Protein AF-A0A2P8VDR8-F1 (afdb_monomer)

Sequence (181 aa):
RSAATGGHAPLTRTFIRFWTVSFPVVADRTWRWWLATAVAFFAVVVLIGFWVAGSHEVQSAIGTPTEIDELVSHDVQSYYSEHPAASFALQVWVNNSWVATTCIAMSVVLGLPIPLVLFDNAANVGLIAGLMFQAGKGDFLLGLLLPHGLLELTAVFLAAAIGMRLGWSVISAGNRPRGQV

pLDDT: mean 79.24, std 15.46, range [40.22, 96.44]

Radius of gyration: 21.44 Å; Cα contacts (8 Å, |Δi|>4): 153; chains: 1; bounding box: 54×36×69 Å

Secondary structure (DSSP, 8-state):
-------PPPHHHHHHHIIIIIHHHHHHHTHHHHHHHHHHHHHHHHHHHHHHHH-HHHHHHHS-HHHHHHIIIIIHHHTTTSSHHHHHHHHHHHHHHHHHHHHHHHGGGTTTTHHHHHHHHHHHHHHHHHHHHHTT-HHHHHHHHHHHHHHHHHHHHHHHHHHHHHHHHHH--TTS-GGG-

Foldseek 3Di:
DDDDDPDDDPPVVVVVCCVPPVVVVLCVVLVVQLVVLVVVLVVLLQVLLCVLLVDPVVVVVVHNPVVLCCCLPPVVVVCPPPDHLVVVLVVLLVVLVVLLVVLLVCLVVLLVCNVVSSSVVSNVNSNVLNSCVNSVNNVVVCVSCVVRVVVSSSSSSSSNSVSNVSSVCCVPVDPDDNVVD

Solvent-accessible surface area (backbone atoms only — not comparable to full-atom values): 9650 Å² total; per-residue (Å²): 141,81,83,81,75,84,74,74,72,57,66,67,60,53,53,52,41,37,69,74,47,52,49,55,53,48,54,59,74,41,40,70,47,21,49,51,45,45,53,53,38,51,50,46,19,51,54,39,14,52,50,44,49,73,29,69,67,59,45,56,73,74,39,52,73,65,57,52,46,45,51,60,61,55,44,55,50,60,66,54,69,83,72,40,68,65,58,52,51,51,51,52,49,51,50,39,53,47,53,21,50,49,19,46,60,31,25,79,64,42,13,66,59,34,64,59,57,48,47,54,54,22,46,55,53,4,45,54,46,7,54,32,45,64,71,73,41,37,69,60,50,46,66,60,40,53,81,53,43,52,64,45,48,51,51,26,25,45,31,34,28,51,13,36,51,56,18,44,35,76,80,58,44,71,98,47,63,79,90,80,110

InterPro domains:
  IPR002798 Stage II sporulation protein M-like [PF01944] (38-178)

Structure (mmCIF, N/CA/C/O backbone):
data_AF-A0A2P8VDR8-F1
#
_entry.id   AF-A0A2P8VDR8-F1
#
loop_
_atom_site.group_PDB
_atom_site.id
_atom_site.type_symbol
_atom_site.label_atom_id
_atom_site.label_alt_id
_atom_site.label_comp_id
_atom_site.label_asym_id
_atom_site.label_entity_id
_atom_site.label_seq_id
_atom_site.pdbx_PDB_ins_code
_atom_site.Cartn_x
_atom_site.Cartn_y
_atom_site.Cartn_z
_atom_site.occupancy
_atom_site.B_iso_or_equiv
_atom_site.auth_seq_id
_atom_site.auth_comp_id
_atom_site.auth_asym_id
_atom_site.auth_atom_id
_atom_site.pdbx_PDB_model_num
ATOM 1 N N . ARG A 1 1 ? 34.716 10.366 -40.642 1.00 42.38 1 ARG A N 1
ATOM 2 C CA . ARG A 1 1 ? 34.593 10.473 -39.169 1.00 42.38 1 ARG A CA 1
ATOM 3 C C . ARG A 1 1 ? 33.259 11.145 -38.875 1.00 42.38 1 ARG A C 1
ATOM 5 O O . ARG A 1 1 ? 33.177 12.345 -39.072 1.00 42.38 1 ARG A O 1
ATOM 12 N N . SER A 1 2 ? 32.240 10.393 -38.463 1.00 40.22 2 SER A N 1
ATOM 13 C CA . SER A 1 2 ? 30.972 10.965 -37.991 1.00 40.22 2 SER A CA 1
ATOM 14 C C . SER A 1 2 ? 30.678 10.363 -36.630 1.00 40.22 2 SER A C 1
ATOM 16 O O . SER A 1 2 ? 30.228 9.226 -36.529 1.00 40.22 2 SER A O 1
ATOM 18 N N . ALA A 1 3 ? 31.031 11.108 -35.586 1.00 49.66 3 ALA A N 1
ATOM 19 C CA . ALA A 1 3 ? 30.570 10.831 -34.240 1.00 49.66 3 ALA A CA 1
ATOM 20 C C . ALA A 1 3 ? 29.090 11.224 -34.192 1.00 49.66 3 ALA A C 1
ATOM 22 O O . ALA A 1 3 ? 28.757 12.402 -34.312 1.00 49.66 3 ALA A O 1
ATOM 23 N N . ALA A 1 4 ? 28.207 10.231 -34.093 1.00 50.03 4 ALA A N 1
ATOM 24 C CA . ALA A 1 4 ? 26.802 10.457 -33.800 1.00 50.03 4 ALA A CA 1
ATOM 25 C C . ALA A 1 4 ? 26.712 11.035 -32.383 1.00 50.03 4 ALA A C 1
ATOM 27 O O . ALA A 1 4 ? 26.995 10.355 -31.397 1.00 50.03 4 ALA A O 1
ATOM 28 N N . THR A 1 5 ? 26.387 12.318 -32.292 1.00 49.81 5 THR A N 1
ATOM 29 C CA . THR A 1 5 ? 26.137 13.007 -31.033 1.00 49.81 5 THR A CA 1
ATOM 30 C C . THR A 1 5 ? 24.873 12.428 -30.401 1.00 49.81 5 THR A C 1
ATOM 32 O O . THR A 1 5 ? 23.781 12.493 -30.964 1.00 49.81 5 THR A O 1
ATOM 35 N N . GLY A 1 6 ? 25.029 11.819 -29.224 1.00 51.97 6 GLY A N 1
ATOM 36 C CA . GLY A 1 6 ? 23.929 11.385 -28.371 1.00 51.97 6 GLY A CA 1
ATOM 37 C C . GLY A 1 6 ? 23.139 12.594 -27.880 1.00 51.97 6 GLY A C 1
ATOM 38 O O . GLY A 1 6 ? 23.428 13.156 -26.829 1.00 51.97 6 GLY A O 1
ATOM 39 N N . GLY A 1 7 ? 22.154 13.027 -28.663 1.00 53.41 7 GLY A N 1
ATOM 40 C CA . GLY A 1 7 ? 21.193 14.035 -28.243 1.00 53.41 7 GLY A CA 1
ATOM 41 C C . GLY A 1 7 ? 20.193 13.403 -27.286 1.00 53.41 7 GLY A C 1
ATOM 42 O O . GLY A 1 7 ? 19.226 12.782 -27.728 1.00 53.41 7 GLY A O 1
ATOM 43 N N . HIS A 1 8 ? 20.414 13.540 -25.978 1.00 59.78 8 HIS A N 1
ATOM 44 C CA . HIS A 1 8 ? 19.370 13.270 -24.995 1.00 59.78 8 HIS A CA 1
ATOM 45 C C . HIS A 1 8 ? 18.122 14.070 -25.390 1.00 59.78 8 HIS A C 1
ATOM 47 O O . HIS A 1 8 ? 18.187 15.289 -25.556 1.00 59.78 8 HIS A O 1
ATOM 53 N N . ALA A 1 9 ? 16.988 13.388 -25.582 1.00 64.44 9 ALA A N 1
ATOM 54 C CA . ALA A 1 9 ? 15.716 14.074 -25.767 1.00 64.44 9 ALA A CA 1
ATOM 55 C C . ALA A 1 9 ? 15.524 15.075 -24.610 1.00 64.44 9 ALA A C 1
ATOM 57 O O . ALA A 1 9 ? 15.859 14.733 -23.471 1.00 64.44 9 ALA A O 1
ATOM 58 N N . PRO A 1 10 ? 15.007 16.290 -24.870 1.00 80.94 10 PRO A N 1
ATOM 59 C CA . PRO A 1 10 ? 14.828 17.288 -23.822 1.00 80.94 10 PRO A CA 1
ATOM 60 C C . PRO A 1 10 ? 14.038 16.679 -22.659 1.00 80.94 10 PRO A C 1
ATOM 62 O O . PRO A 1 10 ? 13.025 16.015 -22.890 1.00 80.94 10 PRO A O 1
ATOM 65 N N . LEU A 1 11 ? 14.510 16.882 -21.422 1.00 81.38 11 LEU A N 1
ATOM 66 C CA . LEU A 1 11 ? 13.965 16.262 -20.202 1.00 81.38 11 LEU A CA 1
ATOM 67 C C . LEU A 1 11 ? 12.439 16.409 -20.107 1.00 81.38 11 LEU A C 1
ATOM 69 O O . LEU A 1 11 ? 11.743 15.458 -19.759 1.00 81.38 11 LEU A O 1
ATOM 73 N N . THR A 1 12 ? 11.910 17.555 -20.537 1.00 88.19 12 THR A N 1
ATOM 74 C CA . THR A 1 12 ? 10.474 17.844 -20.624 1.00 88.19 12 THR A CA 1
ATOM 75 C C . THR A 1 12 ? 9.724 16.873 -21.536 1.00 88.19 12 THR A C 1
ATOM 77 O O . THR A 1 12 ? 8.651 16.391 -21.186 1.00 88.19 12 THR A O 1
ATOM 80 N N . ARG A 1 13 ? 10.290 16.526 -22.699 1.00 87.31 13 ARG A N 1
ATOM 81 C CA . ARG A 1 13 ? 9.676 15.583 -23.646 1.00 87.31 13 ARG A CA 1
ATOM 82 C C . ARG A 1 13 ? 9.666 14.163 -23.083 1.00 87.31 13 ARG A C 1
ATOM 84 O O . ARG A 1 13 ? 8.687 13.448 -23.274 1.00 87.31 13 ARG A O 1
ATOM 91 N N . THR A 1 14 ? 10.724 13.765 -22.378 1.00 87.56 14 THR A N 1
ATOM 92 C CA . THR A 1 14 ? 10.788 12.468 -21.686 1.00 87.56 14 THR A CA 1
ATOM 93 C C . THR A 1 14 ? 9.774 12.401 -20.546 1.00 87.56 14 THR A C 1
ATOM 95 O O . THR A 1 14 ? 9.047 11.417 -20.449 1.00 87.56 14 THR A O 1
ATOM 98 N N . PHE A 1 15 ? 9.661 13.464 -19.745 1.00 90.81 15 PHE A N 1
ATOM 99 C CA . PHE A 1 15 ? 8.679 13.576 -18.667 1.00 90.81 15 PHE A CA 1
ATOM 100 C C . PHE A 1 15 ? 7.238 13.495 -19.191 1.00 90.81 15 PHE A C 1
ATOM 102 O O . PHE A 1 15 ? 6.463 12.656 -18.741 1.00 90.81 15 PHE A O 1
ATOM 109 N N . ILE A 1 16 ? 6.888 14.291 -20.209 1.00 92.00 16 ILE A N 1
ATOM 110 C CA . ILE A 1 16 ? 5.547 14.263 -20.816 1.00 92.00 16 ILE A CA 1
ATOM 111 C C . ILE A 1 16 ? 5.244 12.879 -21.396 1.00 92.00 16 ILE A C 1
ATOM 113 O O . ILE A 1 16 ? 4.160 12.342 -21.176 1.00 92.00 16 ILE A O 1
ATOM 117 N N . ARG A 1 17 ? 6.197 12.266 -22.109 1.00 90.31 17 ARG A N 1
ATOM 118 C CA . ARG A 1 17 ? 6.028 10.919 -22.672 1.00 90.31 17 ARG A CA 1
ATOM 119 C C . ARG A 1 17 ? 5.853 9.858 -21.585 1.00 90.31 17 ARG A C 1
ATOM 121 O O . ARG A 1 17 ? 5.088 8.919 -21.790 1.00 90.31 17 ARG A O 1
ATOM 128 N N . PHE A 1 18 ? 6.548 9.983 -20.456 1.00 89.75 18 PHE A N 1
ATOM 129 C CA . PHE A 1 18 ? 6.386 9.062 -19.336 1.00 89.75 18 PHE A CA 1
ATOM 130 C C . PHE A 1 18 ? 4.936 9.063 -18.848 1.00 89.75 18 PHE A C 1
ATOM 132 O O . PHE A 1 18 ? 4.313 8.007 -18.830 1.00 89.75 18 PHE A O 1
ATOM 139 N N . TRP A 1 19 ? 4.381 10.240 -18.556 1.00 92.00 19 TRP A N 1
ATOM 140 C CA . TRP A 1 19 ? 3.024 10.363 -18.018 1.00 92.00 19 TRP A CA 1
ATOM 141 C C . TRP A 1 19 ? 1.919 10.075 -19.038 1.00 92.00 19 TRP A C 1
ATOM 143 O O . TRP A 1 19 ? 0.893 9.515 -18.674 1.00 92.00 19 TRP A O 1
ATOM 153 N N . THR A 1 20 ? 2.117 10.422 -20.313 1.00 92.44 20 THR A N 1
ATOM 154 C CA . THR A 1 20 ? 1.065 10.284 -21.341 1.00 92.44 20 THR A CA 1
ATOM 155 C C . THR A 1 20 ? 1.111 8.966 -22.110 1.00 92.44 20 THR A C 1
ATOM 157 O O . THR A 1 20 ? 0.108 8.580 -22.703 1.00 92.44 20 THR A O 1
ATOM 160 N N . VAL A 1 21 ? 2.248 8.260 -22.117 1.00 90.31 21 VAL A N 1
ATOM 161 C CA . VAL A 1 21 ? 2.426 7.032 -22.908 1.00 90.31 21 VAL A CA 1
ATOM 162 C C . VAL A 1 21 ? 2.968 5.891 -22.059 1.00 90.31 21 VAL A C 1
ATOM 164 O O . VAL A 1 21 ? 2.324 4.853 -21.953 1.00 90.31 21 VAL A O 1
ATOM 167 N N . SER A 1 22 ? 4.146 6.050 -21.451 1.00 88.75 22 SER A N 1
ATOM 168 C CA . SER A 1 22 ? 4.834 4.917 -20.817 1.00 88.75 22 SER A CA 1
ATOM 169 C C . SER A 1 22 ? 4.089 4.390 -19.591 1.00 88.75 22 SER A C 1
ATOM 171 O O . SER A 1 22 ? 3.867 3.187 -19.490 1.00 88.75 22 SER A O 1
ATOM 173 N N . PHE A 1 23 ? 3.696 5.273 -18.672 1.00 88.00 23 PHE A N 1
ATOM 174 C CA . PHE A 1 23 ? 3.010 4.904 -17.438 1.00 88.00 23 PHE A CA 1
ATOM 175 C C . PHE A 1 23 ? 1.636 4.264 -17.706 1.00 88.00 23 PHE A C 1
ATOM 177 O O . PHE A 1 23 ? 1.440 3.140 -17.240 1.00 88.00 23 PHE A O 1
ATOM 184 N N . PRO A 1 24 ? 0.733 4.864 -18.516 1.00 89.62 24 PRO A N 1
ATOM 185 C CA . PRO A 1 24 ? -0.556 4.246 -18.829 1.00 89.62 24 PRO A CA 1
ATOM 186 C C . PRO A 1 24 ? -0.414 2.867 -19.480 1.00 89.62 24 PRO A C 1
ATOM 188 O O . PRO A 1 24 ? -1.096 1.926 -19.088 1.00 89.62 24 PRO A O 1
ATOM 191 N N . VAL A 1 25 ? 0.521 2.715 -20.425 1.00 90.44 25 VAL A N 1
ATOM 192 C CA . VAL A 1 25 ? 0.755 1.434 -21.110 1.00 90.44 25 VAL A CA 1
ATOM 193 C C . VAL A 1 25 ? 1.286 0.368 -20.153 1.00 90.44 25 VAL A C 1
ATOM 195 O O . VAL A 1 25 ? 0.908 -0.797 -20.258 1.00 90.44 25 VAL A O 1
ATOM 198 N N . VAL A 1 26 ? 2.179 0.731 -19.228 1.00 87.56 26 VAL A N 1
ATOM 199 C CA . VAL A 1 26 ? 2.686 -0.219 -18.229 1.00 87.56 26 VAL A CA 1
ATOM 200 C C . VAL A 1 26 ? 1.579 -0.615 -17.262 1.00 87.56 26 VAL A C 1
ATOM 202 O O . VAL A 1 26 ? 1.415 -1.810 -17.039 1.00 87.56 26 VAL A O 1
ATOM 205 N N . ALA A 1 27 ? 0.813 0.347 -16.742 1.00 88.12 27 ALA A N 1
ATOM 206 C CA . ALA A 1 27 ? -0.282 0.094 -15.809 1.00 88.12 27 ALA A CA 1
ATOM 207 C C . ALA A 1 27 ? -1.378 -0.796 -16.416 1.00 88.12 27 ALA A C 1
ATOM 209 O O . ALA A 1 27 ? -1.849 -1.724 -15.757 1.00 88.12 27 ALA A O 1
ATOM 210 N N . ASP A 1 28 ? -1.724 -0.566 -17.686 1.00 89.31 28 ASP A N 1
ATOM 211 C CA . ASP A 1 28 ? -2.624 -1.436 -18.442 1.00 89.31 28 ASP A CA 1
ATOM 212 C C . ASP A 1 28 ? -2.006 -2.827 -18.612 1.00 89.31 28 ASP A C 1
ATOM 214 O O . ASP A 1 28 ? -2.577 -3.830 -18.207 1.00 89.31 28 ASP A O 1
ATOM 218 N N . ARG A 1 29 ? -0.765 -2.934 -19.089 1.00 88.06 29 ARG A N 1
ATOM 219 C CA . ARG A 1 29 ? -0.143 -4.244 -19.330 1.00 88.06 29 ARG A CA 1
ATOM 220 C C . ARG A 1 29 ? 0.076 -5.073 -18.060 1.00 88.06 29 ARG A C 1
ATOM 222 O O . ARG A 1 29 ? 0.170 -6.301 -18.142 1.00 88.06 29 ARG A O 1
ATOM 229 N N . THR A 1 30 ? 0.193 -4.434 -16.900 1.00 88.31 30 THR A N 1
ATOM 230 C CA . THR A 1 30 ? 0.337 -5.099 -15.599 1.00 88.31 30 THR A CA 1
ATOM 231 C C . THR A 1 30 ? -0.978 -5.230 -14.839 1.00 88.31 30 THR A C 1
ATOM 233 O O . THR A 1 30 ? -0.944 -5.645 -13.680 1.00 88.31 30 THR A O 1
ATOM 236 N N . TRP A 1 31 ? -2.132 -4.982 -15.476 1.00 90.69 31 TRP A N 1
ATOM 237 C CA . TRP A 1 31 ? -3.425 -4.941 -14.787 1.00 90.69 31 TRP A CA 1
ATOM 238 C C . TRP A 1 31 ? -3.741 -6.177 -13.958 1.00 90.69 31 TRP A C 1
ATOM 240 O O . TRP A 1 31 ? -4.172 -6.078 -12.815 1.00 90.69 31 TRP A O 1
ATOM 250 N N . ARG A 1 32 ? -3.427 -7.357 -14.492 1.00 92.88 32 ARG A N 1
ATOM 251 C CA . ARG A 1 32 ? -3.650 -8.634 -13.804 1.00 92.88 32 ARG A CA 1
ATOM 252 C C . ARG A 1 32 ? -2.819 -8.758 -12.529 1.00 92.88 32 ARG A C 1
ATOM 254 O O . ARG A 1 32 ? -3.284 -9.355 -11.569 1.00 92.88 32 ARG A O 1
ATOM 261 N N . TRP A 1 33 ? -1.603 -8.213 -12.528 1.00 91.44 33 TRP A N 1
ATOM 262 C CA . TRP A 1 33 ? -0.704 -8.269 -11.378 1.00 91.44 33 TRP A CA 1
ATOM 263 C C . TRP A 1 33 ? -1.168 -7.324 -10.276 1.00 91.44 33 TRP A C 1
ATOM 265 O O . TRP A 1 33 ? -1.286 -7.756 -9.131 1.00 91.44 33 TRP A O 1
ATOM 275 N N . TRP A 1 34 ? -1.472 -6.063 -10.600 1.00 92.31 34 TRP A N 1
ATOM 276 C CA . TRP A 1 34 ? -1.926 -5.124 -9.571 1.00 92.31 34 TRP A CA 1
ATOM 277 C C . TRP A 1 34 ? -3.340 -5.450 -9.088 1.00 92.31 34 TRP A C 1
ATOM 279 O O . TRP A 1 34 ? -3.589 -5.348 -7.892 1.00 92.31 34 TRP A O 1
ATOM 289 N N . LEU A 1 35 ? -4.229 -5.957 -9.954 1.00 93.50 35 LEU A N 1
ATOM 290 C CA . LEU A 1 35 ? -5.552 -6.421 -9.534 1.00 93.50 35 LEU A CA 1
ATOM 291 C C . LEU A 1 35 ? -5.464 -7.654 -8.629 1.00 93.50 35 LEU A C 1
ATOM 293 O O . LEU A 1 35 ? -6.113 -7.682 -7.590 1.00 93.50 35 LEU A O 1
ATOM 297 N N . ALA A 1 36 ? -4.651 -8.658 -8.978 1.00 93.75 36 ALA A N 1
ATOM 298 C CA . ALA A 1 36 ? -4.452 -9.824 -8.113 1.00 93.75 36 ALA A CA 1
ATOM 299 C C . ALA A 1 36 ? -3.867 -9.422 -6.751 1.00 93.75 36 ALA A C 1
ATOM 301 O O . ALA A 1 36 ? -4.299 -9.933 -5.722 1.00 93.75 36 ALA A O 1
ATOM 302 N N . THR A 1 37 ? -2.935 -8.464 -6.749 1.00 94.06 37 THR A N 1
ATOM 303 C CA . THR A 1 37 ? -2.358 -7.893 -5.525 1.00 94.06 37 THR A CA 1
ATOM 304 C C . THR A 1 37 ? -3.428 -7.204 -4.679 1.00 94.06 37 THR A C 1
ATOM 306 O O . THR A 1 37 ? -3.514 -7.468 -3.485 1.00 94.06 37 THR A O 1
ATOM 309 N N . ALA A 1 38 ? -4.282 -6.382 -5.296 1.00 94.06 38 ALA A N 1
ATOM 310 C CA . ALA A 1 38 ? -5.382 -5.704 -4.617 1.00 94.06 38 ALA A CA 1
ATOM 311 C C . ALA A 1 38 ? -6.385 -6.703 -4.019 1.00 94.06 38 ALA A C 1
ATOM 313 O O . ALA A 1 38 ? -6.739 -6.598 -2.850 1.00 94.06 38 ALA A O 1
ATOM 314 N N . VAL A 1 39 ? -6.808 -7.706 -4.797 1.00 95.50 39 VAL A N 1
ATOM 315 C CA . VAL A 1 39 ? -7.745 -8.743 -4.337 1.00 95.50 39 VAL A CA 1
ATOM 316 C C . VAL A 1 39 ? -7.158 -9.532 -3.170 1.00 95.50 39 VAL A C 1
ATOM 318 O O . VAL A 1 39 ? -7.842 -9.720 -2.168 1.00 95.50 39 VAL A O 1
ATOM 321 N N . ALA A 1 40 ? -5.897 -9.960 -3.264 1.00 95.75 40 ALA A N 1
ATOM 322 C CA . ALA A 1 40 ? -5.229 -10.672 -2.179 1.00 95.75 40 ALA A CA 1
ATOM 323 C C . ALA A 1 40 ? -5.099 -9.800 -0.921 1.00 95.75 40 ALA A C 1
ATOM 325 O O . ALA A 1 40 ? -5.394 -10.265 0.178 1.00 95.75 40 ALA A O 1
ATOM 326 N N . PHE A 1 41 ? -4.719 -8.530 -1.083 1.00 95.38 41 PHE A N 1
ATOM 327 C CA . PHE A 1 41 ? -4.616 -7.573 0.016 1.00 95.38 41 PHE A CA 1
ATOM 328 C C . PHE A 1 41 ? -5.958 -7.400 0.735 1.00 95.38 41 PHE A C 1
ATOM 330 O O . PHE A 1 41 ? -6.039 -7.599 1.945 1.00 95.38 41 PHE A O 1
ATOM 337 N N . PHE A 1 42 ? -7.032 -7.102 -0.002 1.00 94.44 42 PHE A N 1
ATOM 338 C CA . PHE A 1 42 ? -8.357 -6.933 0.595 1.00 94.44 42 PHE A CA 1
ATOM 339 C C . PHE A 1 42 ? -8.899 -8.229 1.198 1.00 94.44 42 PHE A C 1
ATOM 341 O O . PHE A 1 42 ? -9.546 -8.175 2.239 1.00 94.44 42 PHE A O 1
ATOM 348 N N . ALA A 1 43 ? -8.604 -9.391 0.610 1.00 96.44 43 ALA A N 1
ATOM 349 C CA . ALA A 1 43 ? -8.965 -10.672 1.208 1.00 96.44 43 ALA A CA 1
ATOM 350 C C . ALA A 1 43 ? -8.314 -10.849 2.589 1.00 96.44 43 ALA A C 1
ATOM 352 O O . ALA A 1 43 ? -9.001 -11.220 3.535 1.00 96.44 43 ALA A O 1
ATOM 353 N N . VAL A 1 44 ? -7.024 -10.524 2.733 1.00 96.19 44 VAL A N 1
ATOM 354 C CA . VAL A 1 44 ? -6.323 -10.574 4.028 1.00 96.19 44 VAL A CA 1
ATOM 355 C C . VAL A 1 44 ? -6.922 -9.579 5.025 1.00 96.19 44 VAL A C 1
ATOM 357 O O . VAL A 1 44 ? -7.220 -9.972 6.151 1.00 96.19 44 VAL A O 1
ATOM 360 N N . VAL A 1 45 ? -7.168 -8.330 4.609 1.00 93.75 45 VAL A N 1
ATOM 361 C CA . VAL A 1 45 ? -7.810 -7.304 5.455 1.00 93.75 45 VAL A CA 1
ATOM 362 C C . VAL A 1 45 ? -9.160 -7.792 5.978 1.00 93.75 45 VAL A C 1
ATOM 364 O O . VAL A 1 45 ? -9.430 -7.691 7.171 1.00 93.75 45 VAL A O 1
ATOM 367 N N . VAL A 1 46 ? -9.998 -8.346 5.100 1.00 93.38 46 VAL A N 1
ATOM 368 C CA . VAL A 1 46 ? -11.334 -8.841 5.452 1.00 93.38 46 VAL A CA 1
ATOM 369 C C . VAL A 1 46 ? -11.246 -10.046 6.387 1.00 93.38 46 VAL A C 1
ATOM 371 O O . VAL A 1 46 ? -11.942 -10.074 7.398 1.00 93.38 46 VAL A O 1
ATOM 374 N N . LEU A 1 47 ? -10.380 -11.020 6.094 1.00 95.12 47 LEU A N 1
ATOM 375 C CA . LEU A 1 47 ? -10.201 -12.207 6.935 1.00 95.12 47 LEU A CA 1
ATOM 376 C C . LEU A 1 47 ? -9.740 -11.837 8.347 1.00 95.12 47 LEU A C 1
ATOM 378 O O . LEU A 1 47 ? -10.319 -12.312 9.321 1.00 95.12 47 LEU A O 1
ATOM 382 N N . ILE A 1 48 ? -8.733 -10.968 8.457 1.00 92.06 48 ILE A N 1
ATOM 383 C CA . ILE A 1 48 ? -8.210 -10.515 9.750 1.00 92.06 48 ILE A CA 1
ATOM 384 C C . ILE A 1 48 ? -9.241 -9.644 10.465 1.00 92.06 48 ILE A C 1
ATOM 386 O O . ILE A 1 48 ? -9.474 -9.847 11.651 1.00 92.06 48 ILE A O 1
ATOM 390 N N . GLY A 1 49 ? -9.917 -8.740 9.755 1.00 90.50 49 GLY A N 1
ATOM 391 C CA . GLY A 1 49 ? -10.967 -7.902 10.329 1.00 90.50 49 GLY A CA 1
ATOM 392 C C . GLY A 1 49 ? -12.121 -8.716 10.910 1.00 90.50 49 GLY A C 1
ATOM 393 O O . GLY A 1 49 ? -12.518 -8.477 12.047 1.00 90.50 49 GLY A O 1
ATOM 394 N N . PHE A 1 50 ? -12.613 -9.728 10.187 1.00 91.00 50 PHE A N 1
ATOM 395 C CA . PHE A 1 50 ? -13.639 -10.641 10.703 1.00 91.00 50 PHE A CA 1
ATOM 396 C C . PHE A 1 50 ? -13.141 -11.471 11.882 1.00 91.00 50 PHE A C 1
ATOM 398 O O . PHE A 1 50 ? -13.872 -11.651 12.856 1.00 91.00 50 PHE A O 1
ATOM 405 N N . TRP A 1 51 ? -11.907 -11.972 11.809 1.00 89.25 51 TRP A N 1
ATOM 406 C CA . TRP A 1 51 ? -11.313 -12.746 12.891 1.00 89.25 51 TRP A CA 1
ATOM 407 C C . TRP A 1 51 ? -11.204 -11.916 14.174 1.00 89.25 51 TRP A C 1
ATOM 409 O O . TRP A 1 51 ? -11.673 -12.356 15.222 1.00 89.25 51 TRP A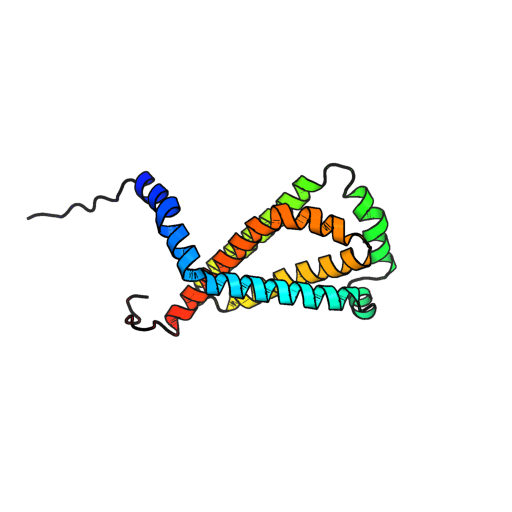 O 1
ATOM 419 N N . VAL A 1 52 ? -10.684 -10.692 14.081 1.00 87.12 52 VAL A N 1
ATOM 420 C CA . VAL A 1 52 ? -10.541 -9.763 15.210 1.00 87.12 52 VAL A CA 1
ATOM 421 C C . VAL A 1 52 ? -11.904 -9.331 15.744 1.00 87.12 52 VAL A C 1
ATOM 423 O O . VAL A 1 52 ? -12.111 -9.375 16.951 1.00 87.12 52 VAL A O 1
ATOM 426 N N . ALA A 1 53 ? -12.862 -8.977 14.883 1.00 84.19 53 ALA A N 1
ATOM 427 C CA . ALA A 1 53 ? -14.199 -8.568 15.320 1.00 84.19 53 ALA A CA 1
ATOM 428 C C . ALA A 1 53 ? -14.975 -9.704 16.016 1.00 84.19 53 ALA A C 1
ATOM 430 O O . ALA A 1 53 ? -15.788 -9.445 16.903 1.00 84.19 53 ALA A O 1
ATOM 431 N N . GLY A 1 54 ? -14.732 -10.960 15.622 1.00 83.12 54 GLY A N 1
ATOM 432 C CA . GLY A 1 54 ? -15.434 -12.136 16.138 1.00 83.12 54 GLY A CA 1
ATOM 433 C C . GLY A 1 54 ? -14.798 -12.816 17.354 1.00 83.12 54 GLY A C 1
ATOM 434 O O . GLY A 1 54 ? -15.446 -13.674 17.951 1.00 83.12 54 GLY A O 1
ATOM 435 N N . SER A 1 55 ? -13.559 -12.480 17.737 1.00 80.94 55 SER A N 1
ATOM 436 C CA . SER A 1 55 ? -12.827 -13.203 18.789 1.00 80.94 55 SER A CA 1
ATOM 437 C C . SER A 1 55 ? -12.371 -12.305 19.944 1.00 80.94 55 SER A C 1
ATOM 439 O O . SER A 1 55 ? -11.410 -11.545 19.848 1.00 80.94 55 SER A O 1
ATOM 441 N N . HIS A 1 56 ? -13.034 -12.462 21.094 1.00 69.62 56 HIS A N 1
ATOM 442 C CA . HIS A 1 56 ? -12.669 -11.762 22.332 1.00 69.62 56 HIS A CA 1
ATOM 443 C C . HIS A 1 56 ? -11.275 -12.165 22.846 1.00 69.62 56 HIS A C 1
ATOM 445 O O . HIS A 1 56 ? -10.585 -11.344 23.439 1.00 69.62 56 HIS A O 1
ATOM 451 N N . GLU A 1 57 ? -10.822 -13.396 22.579 1.00 68.94 57 GLU A N 1
ATOM 452 C CA . GLU A 1 57 ? -9.466 -13.845 22.934 1.00 68.94 57 GLU A CA 1
ATOM 453 C C . GLU A 1 57 ? -8.377 -13.064 22.191 1.00 68.94 57 GLU A C 1
ATOM 455 O O . GLU A 1 57 ? -7.401 -12.639 22.807 1.00 68.94 57 GLU A O 1
ATOM 460 N N . VAL A 1 58 ? -8.557 -12.801 20.894 1.00 69.75 58 VAL A N 1
ATOM 461 C CA . VAL A 1 58 ? -7.594 -12.017 20.105 1.00 69.75 58 VAL A CA 1
ATOM 462 C C . VAL A 1 58 ? -7.558 -10.576 20.594 1.00 69.75 58 VAL A C 1
ATOM 464 O O . VAL A 1 58 ? -6.482 -10.012 20.746 1.00 69.75 58 VAL A O 1
ATOM 467 N N . GLN A 1 59 ? -8.716 -10.010 20.927 1.00 66.56 59 GLN A N 1
ATOM 468 C CA . GLN A 1 59 ? -8.817 -8.672 21.513 1.00 66.56 59 GLN A CA 1
ATOM 469 C C . GLN A 1 59 ? -8.089 -8.593 22.855 1.00 66.56 59 GLN A C 1
ATOM 471 O O . GLN A 1 59 ? -7.272 -7.700 23.053 1.00 66.56 59 GLN A O 1
ATOM 476 N N . SER A 1 60 ? -8.299 -9.582 23.729 1.00 62.94 60 SER A N 1
ATOM 477 C CA . SER A 1 60 ? -7.629 -9.651 25.031 1.00 62.94 60 SER A CA 1
ATOM 478 C C . SER A 1 60 ? -6.112 -9.857 24.939 1.00 62.94 60 SER A C 1
ATOM 480 O O . SER A 1 60 ? -5.389 -9.509 25.868 1.00 62.94 60 SER A O 1
ATOM 482 N N . ALA A 1 61 ? -5.621 -10.403 23.821 1.00 65.25 61 ALA A N 1
ATOM 483 C CA . ALA A 1 61 ? -4.194 -10.530 23.537 1.00 65.25 61 ALA A CA 1
ATOM 484 C C . ALA A 1 61 ? -3.571 -9.234 22.982 1.00 65.25 61 ALA A C 1
ATOM 486 O O . ALA A 1 61 ? -2.353 -9.076 23.047 1.00 65.25 61 ALA A O 1
ATOM 487 N N . ILE A 1 62 ? -4.384 -8.322 22.435 1.00 64.94 62 ILE A N 1
ATOM 488 C CA . ILE A 1 62 ? -3.952 -7.014 21.916 1.00 64.94 62 ILE A CA 1
ATOM 489 C C . ILE A 1 62 ? -3.882 -5.977 23.046 1.00 64.94 62 ILE A C 1
ATOM 491 O O . ILE A 1 62 ? -2.977 -5.146 23.053 1.00 64.94 62 ILE A O 1
ATOM 495 N N . GLY A 1 63 ? -4.806 -6.039 24.006 1.00 59.25 63 GLY A N 1
ATOM 496 C CA . GLY A 1 63 ? -4.837 -5.174 25.184 1.00 59.25 63 GLY A CA 1
ATOM 497 C C . GLY A 1 63 ? -5.918 -5.604 26.173 1.00 59.25 63 GLY A C 1
ATOM 498 O O . GLY A 1 63 ? -6.793 -6.413 25.857 1.00 59.25 63 GLY A O 1
ATOM 499 N N . THR A 1 64 ? -5.871 -5.079 27.395 1.00 61.44 64 THR A N 1
ATOM 500 C CA . THR A 1 64 ? -6.923 -5.344 28.385 1.00 61.44 64 THR A CA 1
ATOM 501 C C . THR A 1 64 ? -8.247 -4.676 27.975 1.00 61.44 64 THR A C 1
ATOM 503 O O . THR A 1 64 ? -8.228 -3.641 27.308 1.00 61.44 64 THR A O 1
ATOM 506 N N . PRO A 1 65 ? -9.421 -5.207 28.381 1.00 57.34 65 PRO A N 1
ATOM 507 C CA . PRO A 1 65 ? -10.719 -4.609 28.047 1.00 57.34 65 PRO A CA 1
ATOM 508 C C . PRO A 1 65 ? -10.825 -3.135 28.453 1.00 57.34 65 PRO A C 1
ATOM 510 O O . PRO A 1 65 ? -11.436 -2.348 27.746 1.00 57.34 65 PRO A O 1
ATOM 513 N N . THR A 1 66 ? -10.184 -2.760 29.560 1.00 54.69 66 THR A N 1
ATOM 514 C CA . THR A 1 66 ? -10.067 -1.382 30.044 1.00 54.69 66 THR A CA 1
ATOM 515 C C . THR A 1 66 ? -9.200 -0.502 29.151 1.00 54.69 66 THR A C 1
ATOM 517 O O . THR A 1 66 ? -9.603 0.619 28.887 1.00 54.69 66 THR A O 1
ATOM 520 N N . GLU A 1 67 ? -8.070 -0.994 28.631 1.00 57.97 67 GLU A N 1
ATOM 521 C CA . GLU A 1 67 ? -7.238 -0.238 27.677 1.00 57.97 67 GLU A CA 1
ATOM 522 C C . GLU A 1 67 ? -7.954 -0.052 26.337 1.00 57.97 67 GLU A C 1
ATOM 524 O O . GLU A 1 67 ? -7.870 1.018 25.748 1.00 57.97 67 GLU A O 1
ATOM 529 N N . ILE A 1 68 ? -8.701 -1.058 25.866 1.00 57.09 68 ILE A N 1
ATOM 530 C CA . ILE A 1 68 ? -9.515 -0.942 24.647 1.00 57.09 68 ILE A CA 1
ATOM 531 C C . ILE A 1 68 ? -10.663 0.054 24.863 1.00 57.09 68 ILE A C 1
ATOM 533 O O . ILE A 1 68 ? -10.930 0.867 23.981 1.00 57.09 68 ILE A O 1
ATOM 537 N N . ASP A 1 69 ? -11.318 0.037 26.026 1.00 57.44 69 ASP A N 1
ATOM 538 C CA . ASP A 1 69 ? -12.416 0.957 26.337 1.00 57.44 69 ASP A CA 1
ATOM 539 C C . ASP A 1 69 ? -11.919 2.398 26.557 1.00 57.44 69 ASP A C 1
ATOM 541 O O . ASP A 1 69 ? -12.558 3.336 26.087 1.00 57.44 69 ASP A O 1
ATOM 545 N N . GLU A 1 70 ? -10.742 2.612 27.156 1.00 56.19 70 GLU A N 1
ATOM 546 C CA . GLU A 1 70 ? -10.084 3.932 27.237 1.00 56.19 70 GLU A CA 1
ATOM 547 C C . GLU A 1 70 ? -9.681 4.449 25.847 1.00 56.19 70 GLU A C 1
ATOM 549 O O . GLU A 1 70 ? -9.980 5.599 25.498 1.00 56.19 70 GLU A O 1
ATOM 554 N N . LEU A 1 71 ? -9.100 3.571 25.016 1.00 56.66 71 LEU A N 1
ATOM 555 C CA . LEU A 1 71 ? -8.733 3.878 23.635 1.00 56.66 71 LEU A CA 1
ATOM 556 C C . LEU A 1 71 ? -9.968 4.256 22.808 1.00 56.66 71 LEU A C 1
ATOM 558 O O . LEU A 1 71 ? -9.869 5.145 21.970 1.00 56.66 71 LEU A O 1
ATOM 562 N N . VAL A 1 72 ? -11.122 3.606 23.043 1.00 55.25 72 VAL A N 1
ATOM 563 C CA . VAL A 1 72 ? -12.390 3.777 22.302 1.00 55.25 72 VAL A CA 1
ATOM 564 C C . VAL A 1 72 ? -13.240 4.956 22.803 1.00 55.25 72 VAL A C 1
ATOM 566 O O . VAL A 1 72 ? -13.880 5.634 21.981 1.00 55.25 72 VAL A O 1
ATOM 569 N N . SER A 1 73 ? -13.274 5.199 24.115 1.00 54.25 73 SER A N 1
ATOM 570 C CA . SER A 1 73 ? -14.161 6.178 24.762 1.00 54.25 73 SER A CA 1
ATOM 571 C C . SER A 1 73 ? -13.518 7.552 24.952 1.00 54.25 73 SER A C 1
ATOM 573 O O . SER A 1 73 ? -14.165 8.557 24.665 1.00 54.25 73 SER A O 1
ATOM 575 N N . HIS A 1 74 ? -12.250 7.619 25.365 1.00 47.88 74 HIS A N 1
ATOM 576 C CA . HIS A 1 74 ? -11.589 8.874 25.729 1.00 47.88 74 HIS A CA 1
ATOM 577 C C . HIS A 1 74 ? -10.629 9.363 24.634 1.00 47.88 74 HIS A C 1
ATOM 579 O O . HIS A 1 74 ? -10.650 10.546 24.274 1.00 47.88 74 HIS A O 1
ATOM 585 N N . ASP A 1 75 ? -9.866 8.455 24.019 1.00 50.53 75 ASP A N 1
ATOM 586 C CA . ASP A 1 75 ? -8.935 8.818 22.946 1.00 50.53 75 ASP A CA 1
ATOM 587 C C . ASP A 1 75 ? -9.652 9.047 21.612 1.00 50.53 75 ASP A C 1
ATOM 589 O O . ASP A 1 75 ? -9.439 10.075 20.985 1.00 50.53 75 ASP A O 1
ATOM 593 N N . VAL A 1 76 ? -10.606 8.212 21.182 1.00 49.75 76 VAL A N 1
ATOM 594 C CA . VAL A 1 76 ? -11.320 8.476 19.905 1.00 49.75 76 VAL A CA 1
ATOM 595 C C . VAL A 1 76 ? -12.254 9.690 19.975 1.00 49.75 76 VAL A C 1
ATOM 597 O O . VAL A 1 76 ? -12.680 10.182 18.937 1.00 49.75 76 VAL A O 1
ATOM 600 N N . GLN A 1 77 ? -12.647 10.169 21.157 1.00 42.53 77 GLN A N 1
ATOM 601 C CA . GLN A 1 77 ? -13.478 11.374 21.241 1.00 42.53 77 GLN A CA 1
ATOM 602 C C . GLN A 1 77 ? -12.622 12.646 21.279 1.00 42.53 77 GLN A C 1
ATOM 604 O O . GL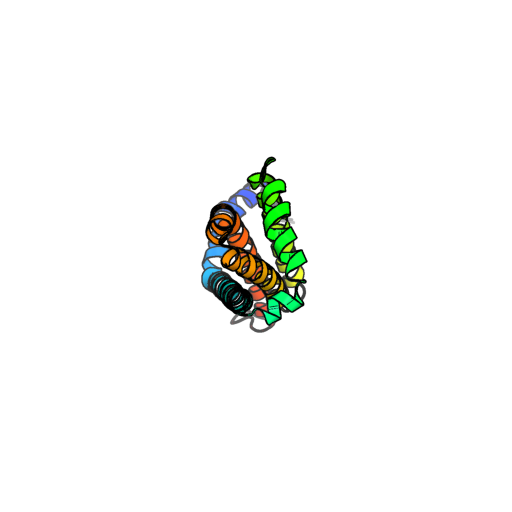N A 1 77 ? -12.962 13.603 20.589 1.00 42.53 77 GLN A O 1
ATOM 609 N N . SER A 1 78 ? -11.493 12.634 22.000 1.00 45.56 78 SER A N 1
ATOM 610 C CA . SER A 1 78 ? -10.572 13.779 22.098 1.00 45.56 78 SER A CA 1
ATOM 611 C C . SER A 1 78 ? -9.611 13.907 20.901 1.00 45.56 78 SER A C 1
ATOM 613 O O . SER A 1 78 ? -9.378 15.015 20.419 1.00 45.56 78 SER A O 1
ATOM 615 N N . TYR A 1 79 ? -9.139 12.793 20.329 1.00 47.16 79 TYR A N 1
ATOM 616 C CA . TYR A 1 79 ? -8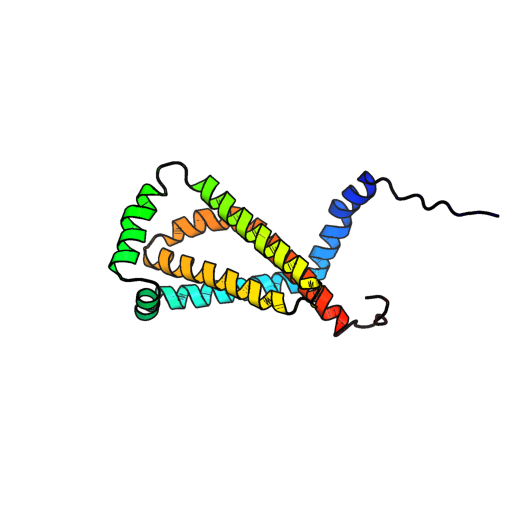.298 12.749 19.119 1.00 47.16 79 TYR A CA 1
ATOM 617 C C . TYR A 1 79 ? -9.041 13.236 17.860 1.00 47.16 79 TYR A C 1
ATOM 619 O O . TYR A 1 79 ? -8.421 13.644 16.879 1.00 47.16 79 TYR A O 1
ATOM 627 N N . TYR A 1 80 ? -10.381 13.233 17.883 1.00 50.00 80 TYR A N 1
ATOM 628 C CA . TYR A 1 80 ? -11.231 13.562 16.733 1.00 50.00 80 TYR A CA 1
ATOM 629 C C . TYR A 1 80 ? -12.024 14.873 16.856 1.00 50.00 80 TYR A C 1
ATOM 631 O O . TYR A 1 80 ? -12.797 15.204 15.957 1.00 50.00 80 TYR A O 1
ATOM 639 N N . SER A 1 81 ? -11.830 15.664 17.910 1.00 53.38 81 SER A N 1
ATOM 640 C CA . SER A 1 81 ? -12.541 16.941 18.086 1.00 53.38 81 SER A CA 1
ATOM 641 C C . SER A 1 81 ? -11.770 18.172 17.591 1.00 53.38 81 SER A C 1
ATOM 643 O O . SER A 1 81 ? -12.395 19.186 17.288 1.00 53.38 81 SER A O 1
ATOM 645 N N . GLU A 1 82 ? -10.443 18.102 17.433 1.00 46.25 82 GLU A N 1
ATOM 646 C CA . GLU A 1 82 ? -9.594 19.290 17.217 1.00 46.25 82 GLU A CA 1
ATOM 647 C C . GLU A 1 82 ? -8.840 19.310 15.867 1.00 46.25 82 GLU A C 1
ATOM 649 O O . GLU A 1 82 ? -7.730 19.818 15.812 1.00 46.25 82 GLU A O 1
ATOM 654 N N . HIS A 1 83 ? -9.470 18.859 14.765 1.00 52.88 83 HIS A N 1
ATOM 655 C CA . HIS A 1 83 ? -9.012 18.849 13.339 1.00 52.88 83 HIS A CA 1
ATOM 656 C C . HIS A 1 83 ? -8.501 17.481 12.793 1.00 52.88 83 HIS A C 1
ATOM 658 O O . HIS A 1 83 ? -7.312 17.324 12.517 1.00 52.88 83 HIS A O 1
ATOM 664 N N . PRO A 1 84 ? -9.383 16.490 12.533 1.00 60.38 84 PRO A N 1
ATOM 665 C CA . PRO A 1 84 ? -8.987 15.068 12.479 1.00 60.38 84 PRO A CA 1
ATOM 666 C C . PRO A 1 84 ? -8.706 14.489 11.088 1.00 60.38 84 PRO A C 1
ATOM 668 O O . PRO A 1 84 ? -7.897 13.579 10.935 1.00 60.38 84 PRO A O 1
ATOM 671 N N . ALA A 1 85 ? -9.400 14.964 10.052 1.00 61.91 85 ALA A N 1
ATOM 672 C CA . ALA A 1 85 ? -9.357 14.299 8.749 1.00 61.91 85 ALA A CA 1
ATOM 673 C C . ALA A 1 85 ? -8.013 14.506 8.033 1.00 61.91 85 ALA A C 1
ATOM 675 O O . ALA A 1 85 ? -7.513 13.595 7.382 1.00 61.91 85 ALA A O 1
ATOM 676 N N . ALA A 1 86 ? -7.410 15.691 8.171 1.00 69.50 86 ALA A N 1
ATOM 677 C CA . ALA A 1 86 ? -6.173 16.037 7.475 1.00 69.50 86 ALA A CA 1
ATOM 678 C C . ALA A 1 86 ? -4.935 15.354 8.080 1.00 69.50 86 ALA A C 1
ATOM 680 O O . ALA A 1 86 ? -4.070 14.900 7.334 1.00 69.50 86 ALA A O 1
ATOM 681 N N . SER A 1 87 ? -4.849 15.256 9.412 1.00 73.56 87 SER A N 1
ATOM 682 C CA . SER A 1 87 ? -3.752 14.560 10.100 1.00 73.56 87 SER A CA 1
ATOM 683 C C . SER A 1 87 ? -3.803 13.054 9.839 1.00 73.56 87 SER A C 1
ATOM 685 O O . SER A 1 87 ? -2.785 12.471 9.467 1.00 73.56 87 SER A O 1
ATOM 687 N N . PHE A 1 88 ? -4.992 12.449 9.926 1.00 74.31 88 PHE A N 1
ATOM 688 C CA . PHE A 1 88 ? -5.208 11.051 9.563 1.00 74.31 88 PHE A CA 1
ATOM 689 C C . PHE A 1 88 ? -4.873 10.793 8.089 1.00 74.31 88 PHE A C 1
ATOM 691 O O . PHE A 1 88 ? -4.104 9.885 7.783 1.00 74.31 88 PHE A O 1
ATOM 698 N N . ALA A 1 89 ? -5.379 11.624 7.170 1.00 77.38 89 ALA A N 1
ATOM 699 C CA . ALA A 1 89 ? -5.083 11.492 5.745 1.00 77.38 89 ALA A CA 1
ATOM 700 C C . ALA A 1 89 ? -3.578 11.590 5.460 1.00 77.38 89 ALA A C 1
ATOM 702 O O . ALA A 1 89 ? -3.050 10.788 4.697 1.00 77.38 89 ALA A O 1
ATOM 703 N N . LEU A 1 90 ? -2.861 12.516 6.106 1.00 83.56 90 LEU A N 1
ATOM 704 C CA . LEU A 1 90 ? -1.412 12.632 5.949 1.00 83.56 90 LEU A CA 1
ATOM 705 C C . LEU A 1 90 ? -0.679 11.402 6.494 1.00 83.56 90 LEU A C 1
ATOM 707 O O . LEU A 1 90 ? 0.276 10.940 5.876 1.00 83.56 90 LEU A O 1
ATOM 711 N N . GLN A 1 91 ? -1.125 10.841 7.616 1.00 83.44 91 GLN A N 1
ATOM 712 C CA . GLN A 1 91 ? -0.531 9.634 8.183 1.00 83.44 91 GLN A CA 1
ATOM 713 C C . GLN A 1 91 ? -0.731 8.416 7.269 1.00 83.44 91 GLN A C 1
ATOM 715 O O . GLN A 1 91 ? 0.227 7.688 7.004 1.00 83.44 91 GLN A O 1
ATOM 720 N N . VAL A 1 92 ? -1.941 8.236 6.729 1.00 84.25 92 VAL A N 1
ATOM 721 C CA . VAL A 1 92 ? -2.255 7.184 5.747 1.00 84.25 92 VAL A CA 1
ATOM 722 C C . VAL A 1 92 ? -1.431 7.380 4.472 1.00 84.25 92 VAL A C 1
ATOM 724 O O . VAL A 1 92 ? -0.809 6.429 3.997 1.00 84.25 92 VAL A O 1
ATOM 727 N N . TRP A 1 93 ? -1.318 8.619 3.994 1.00 87.38 93 TRP A N 1
ATOM 728 C CA . TRP A 1 93 ? -0.513 8.966 2.829 1.00 87.38 93 TRP A CA 1
ATOM 729 C C . TRP A 1 93 ? 0.973 8.659 3.026 1.00 87.38 93 TRP A C 1
ATOM 731 O O . TRP A 1 93 ? 1.601 8.054 2.153 1.00 87.38 93 TRP A O 1
ATOM 741 N N . VAL A 1 94 ? 1.550 9.042 4.172 1.00 90.19 94 VAL A N 1
ATOM 742 C CA . VAL A 1 94 ? 2.956 8.758 4.504 1.00 90.19 94 VAL A CA 1
ATOM 743 C C . VAL A 1 94 ? 3.175 7.252 4.588 1.00 90.19 94 VAL A C 1
ATOM 745 O O . VAL A 1 94 ? 4.131 6.750 3.996 1.00 90.19 94 VAL A O 1
ATOM 748 N N . ASN A 1 95 ? 2.280 6.521 5.258 1.00 89.50 95 ASN A N 1
ATOM 749 C CA . ASN A 1 95 ? 2.364 5.068 5.361 1.00 89.50 95 ASN A CA 1
ATOM 750 C C . ASN A 1 95 ? 2.314 4.401 3.979 1.00 89.50 95 ASN A C 1
ATOM 752 O O . ASN A 1 95 ? 3.197 3.622 3.633 1.00 89.50 95 ASN A O 1
ATOM 756 N N . ASN A 1 96 ? 1.334 4.751 3.146 1.00 92.56 96 ASN A N 1
ATOM 757 C CA . ASN A 1 96 ? 1.193 4.187 1.805 1.00 92.56 96 ASN A CA 1
ATOM 758 C C . ASN A 1 96 ? 2.383 4.546 0.905 1.00 92.56 96 ASN A C 1
ATOM 760 O O . ASN A 1 96 ? 2.889 3.693 0.175 1.00 92.56 96 ASN A O 1
ATOM 764 N N . SER A 1 97 ? 2.887 5.777 0.994 1.00 93.25 97 SER A N 1
ATOM 765 C CA . SER A 1 97 ? 4.086 6.211 0.266 1.00 93.25 97 SER A CA 1
ATOM 766 C C . SER A 1 97 ? 5.325 5.430 0.700 1.00 93.25 97 SER A C 1
ATOM 768 O O . SER A 1 97 ? 6.138 5.030 -0.139 1.00 93.25 97 SER A O 1
ATOM 770 N N . TRP A 1 98 ? 5.455 5.166 2.001 1.00 94.00 98 TRP A N 1
ATOM 771 C CA . TRP A 1 98 ? 6.521 4.340 2.552 1.00 94.00 98 TRP A CA 1
ATOM 772 C C . TRP A 1 98 ? 6.422 2.899 2.047 1.00 94.00 98 TRP A C 1
ATOM 774 O O . TRP A 1 98 ? 7.374 2.405 1.447 1.00 94.00 98 TRP A O 1
ATOM 784 N N . VAL A 1 99 ? 5.252 2.264 2.166 1.00 93.56 99 VAL A N 1
ATOM 785 C CA . VAL A 1 99 ? 5.001 0.899 1.675 1.00 93.56 99 VAL A CA 1
ATOM 786 C C . VAL A 1 99 ? 5.277 0.787 0.173 1.00 93.56 99 VAL A C 1
ATOM 788 O O . VAL A 1 99 ? 5.948 -0.153 -0.259 1.00 93.56 99 VAL A O 1
ATOM 791 N N . ALA A 1 100 ? 4.822 1.749 -0.635 1.00 93.44 100 ALA A N 1
ATOM 792 C CA . ALA A 1 100 ? 5.095 1.783 -2.071 1.00 93.44 100 ALA A CA 1
ATOM 793 C C . ALA A 1 100 ? 6.602 1.889 -2.361 1.00 93.44 100 ALA A C 1
ATOM 795 O O . ALA A 1 100 ? 7.127 1.150 -3.198 1.00 93.44 100 ALA A O 1
ATOM 796 N N . THR A 1 101 ? 7.312 2.755 -1.633 1.00 93.25 101 THR A N 1
ATOM 797 C CA . THR A 1 101 ? 8.769 2.914 -1.753 1.00 93.25 101 THR A CA 1
ATOM 798 C C . THR A 1 101 ? 9.498 1.629 -1.369 1.00 93.25 101 THR A C 1
ATOM 800 O O . THR A 1 101 ? 10.383 1.188 -2.102 1.00 93.25 101 THR A O 1
ATOM 803 N N . THR A 1 102 ? 9.097 0.974 -0.278 1.00 92.62 102 THR A N 1
ATOM 804 C CA . THR A 1 102 ? 9.633 -0.329 0.129 1.00 92.62 102 THR A CA 1
ATOM 805 C C . THR A 1 102 ? 9.378 -1.382 -0.943 1.00 92.62 102 THR A C 1
ATOM 807 O O . THR A 1 102 ? 10.299 -2.108 -1.299 1.00 92.62 102 THR A O 1
ATOM 810 N N . CYS A 1 103 ? 8.178 -1.444 -1.526 1.00 92.81 103 CYS A N 1
ATOM 811 C CA . CYS A 1 103 ? 7.874 -2.389 -2.603 1.00 92.81 103 CYS A CA 1
ATOM 812 C C . CYS A 1 103 ? 8.790 -2.192 -3.821 1.00 92.81 103 CYS A C 1
ATOM 814 O O . CYS A 1 103 ? 9.286 -3.170 -4.383 1.00 92.81 103 CYS A O 1
ATOM 816 N N . ILE A 1 104 ? 9.054 -0.937 -4.200 1.00 90.62 104 ILE A N 1
ATOM 817 C CA . ILE A 1 104 ? 9.999 -0.606 -5.276 1.00 90.62 104 ILE A CA 1
ATOM 818 C C . ILE A 1 104 ? 11.421 -1.012 -4.878 1.00 90.62 104 ILE A C 1
ATOM 820 O O . ILE A 1 104 ? 12.098 -1.673 -5.653 1.00 90.62 104 ILE A O 1
ATOM 824 N N . ALA A 1 105 ? 11.877 -0.686 -3.669 1.00 90.88 105 ALA A N 1
ATOM 825 C CA . ALA A 1 105 ? 13.212 -1.064 -3.204 1.00 90.88 105 ALA A CA 1
ATOM 826 C C . ALA A 1 105 ? 13.409 -2.593 -3.198 1.00 90.88 105 ALA A C 1
ATOM 828 O O . ALA A 1 105 ? 14.440 -3.101 -3.642 1.00 90.88 105 ALA A O 1
ATOM 829 N N . MET A 1 106 ? 12.387 -3.340 -2.775 1.00 89.81 106 MET A N 1
ATOM 830 C CA . MET A 1 106 ? 12.407 -4.803 -2.748 1.00 89.81 106 MET A CA 1
ATOM 831 C C . MET A 1 106 ? 12.369 -5.435 -4.145 1.00 89.81 106 MET A C 1
ATOM 833 O O . MET A 1 106 ? 12.660 -6.626 -4.273 1.00 89.81 106 MET A O 1
ATOM 837 N N . SER A 1 107 ? 12.100 -4.675 -5.215 1.00 87.38 107 SER A N 1
ATOM 838 C CA . SER A 1 107 ? 12.220 -5.197 -6.583 1.00 87.38 107 SER A CA 1
ATOM 839 C C . SER A 1 107 ? 13.656 -5.602 -6.926 1.00 87.38 107 SER A C 1
ATOM 841 O O . SER A 1 107 ? 13.853 -6.480 -7.762 1.00 87.38 107 SER A O 1
ATOM 843 N N . VAL A 1 108 ? 14.657 -4.995 -6.273 1.00 86.12 108 VAL A N 1
ATOM 844 C CA . VAL A 1 108 ? 16.082 -5.324 -6.457 1.00 86.12 108 VAL A CA 1
ATOM 845 C C . VAL A 1 108 ? 16.386 -6.756 -6.005 1.00 86.12 108 VAL A C 1
ATOM 847 O O . VAL A 1 108 ? 17.171 -7.454 -6.640 1.00 86.12 108 VAL A O 1
ATOM 850 N N . VAL A 1 109 ? 15.715 -7.232 -4.953 1.00 88.50 109 VAL A N 1
ATOM 851 C CA . VAL A 1 109 ? 15.833 -8.602 -4.423 1.00 88.50 109 VAL A CA 1
ATOM 852 C C . VAL A 1 109 ? 14.730 -9.510 -4.974 1.00 88.50 109 VAL A C 1
ATOM 854 O O . VAL A 1 109 ? 14.052 -10.234 -4.245 1.00 88.50 109 VAL A O 1
ATOM 857 N N . LEU A 1 110 ? 14.531 -9.449 -6.295 1.00 85.88 110 LEU A N 1
ATOM 858 C CA . LEU A 1 110 ? 13.546 -10.240 -7.044 1.00 85.88 110 LEU A CA 1
ATOM 859 C C . LEU A 1 110 ? 12.086 -10.025 -6.616 1.00 85.88 110 LEU A C 1
ATOM 861 O O . LEU A 1 110 ? 11.231 -10.858 -6.911 1.00 85.88 110 LEU A O 1
ATOM 865 N N . GLY A 1 111 ? 11.774 -8.956 -5.883 1.00 85.25 111 GLY A N 1
ATOM 866 C CA . GLY A 1 111 ? 10.422 -8.716 -5.380 1.00 85.25 111 GLY A CA 1
ATOM 867 C C . GLY A 1 111 ? 9.894 -9.802 -4.432 1.00 85.25 111 GLY A C 1
ATOM 868 O O . GLY A 1 111 ? 8.716 -9.767 -4.085 1.00 85.25 111 GLY A O 1
ATOM 869 N N . LEU A 1 112 ?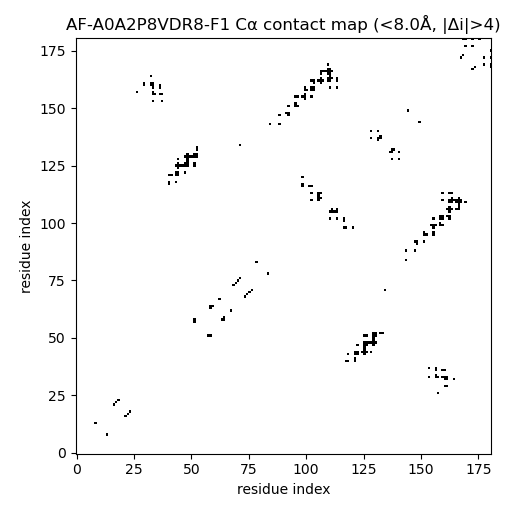 10.736 -10.747 -3.992 1.00 88.56 112 LEU A N 1
ATOM 870 C CA . LEU A 1 112 ? 10.351 -11.849 -3.104 1.00 88.56 112 LEU A CA 1
ATOM 871 C C . LEU A 1 112 ? 9.820 -11.375 -1.742 1.00 88.56 112 LEU A C 1
ATOM 873 O O . LEU A 1 112 ? 8.883 -11.995 -1.246 1.00 88.56 112 LEU A O 1
ATOM 877 N N . PRO A 1 113 ? 10.340 -10.288 -1.135 1.00 92.00 113 PRO A N 1
ATOM 878 C CA . PRO A 1 113 ? 9.809 -9.788 0.133 1.00 92.00 113 PRO A CA 1
ATOM 879 C C . PRO A 1 113 ? 8.499 -8.997 0.005 1.00 92.00 113 PRO A C 1
ATOM 881 O O . PRO A 1 113 ? 7.861 -8.726 1.017 1.00 92.00 113 PRO A O 1
ATOM 884 N N . ILE A 1 114 ? 8.080 -8.609 -1.208 1.00 93.19 114 ILE A N 1
ATOM 885 C CA . ILE A 1 114 ? 6.912 -7.732 -1.417 1.00 93.19 114 ILE A CA 1
ATOM 886 C C . ILE A 1 114 ? 5.620 -8.327 -0.824 1.00 93.19 114 ILE A C 1
ATOM 888 O O . ILE A 1 114 ? 4.916 -7.592 -0.132 1.00 93.19 114 ILE A O 1
ATOM 892 N N . PRO A 1 115 ? 5.301 -9.627 -1.000 1.00 93.94 115 PRO A N 1
ATOM 893 C CA . PRO A 1 115 ? 4.129 -10.228 -0.366 1.00 93.94 115 PRO A CA 1
ATOM 894 C C . PRO A 1 115 ? 4.128 -10.126 1.164 1.00 93.94 115 PRO A C 1
ATOM 896 O O . PRO A 1 115 ? 3.064 -9.940 1.742 1.00 93.94 115 PRO A O 1
ATOM 899 N N . LEU A 1 116 ? 5.294 -10.203 1.818 1.00 94.00 116 LEU A N 1
ATOM 900 C CA . LEU A 1 116 ? 5.397 -10.076 3.278 1.00 94.00 116 LEU A CA 1
ATOM 901 C C . LEU A 1 116 ? 5.105 -8.644 3.734 1.00 94.00 116 LEU A C 1
ATOM 903 O O . LEU A 1 116 ? 4.354 -8.448 4.681 1.00 94.00 116 LEU A O 1
ATOM 907 N N . VAL A 1 117 ? 5.641 -7.649 3.022 1.00 94.25 117 VAL A N 1
ATOM 908 C CA . VAL A 1 117 ? 5.371 -6.225 3.293 1.00 94.25 117 VAL A CA 1
ATOM 909 C C . VAL A 1 117 ? 3.882 -5.913 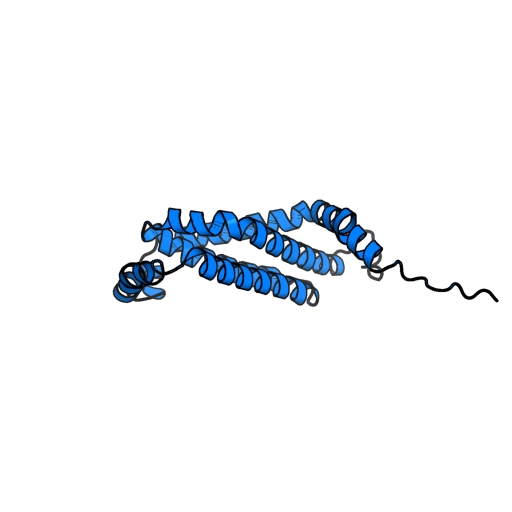3.128 1.00 94.25 117 VAL A C 1
ATOM 911 O O . VAL A 1 117 ? 3.285 -5.230 3.956 1.00 94.25 117 VAL A O 1
ATOM 914 N N . LEU A 1 118 ? 3.262 -6.434 2.066 1.00 94.44 118 LEU A N 1
ATOM 915 C CA . LEU A 1 118 ? 1.830 -6.257 1.836 1.00 94.44 118 LEU A CA 1
ATOM 916 C C . LEU A 1 118 ? 0.979 -6.983 2.873 1.00 94.44 118 LEU A C 1
ATOM 918 O O . LEU A 1 118 ? -0.053 -6.448 3.265 1.00 94.44 118 LEU A O 1
ATOM 922 N N . PHE A 1 119 ? 1.396 -8.174 3.303 1.00 94.94 119 PHE A N 1
ATOM 923 C CA . PHE A 1 119 ? 0.712 -8.918 4.353 1.00 94.94 119 PHE A CA 1
ATOM 924 C C . PHE A 1 119 ? 0.733 -8.152 5.675 1.00 94.94 119 PHE A C 1
ATOM 926 O O . PHE A 1 119 ? -0.318 -7.999 6.282 1.00 94.94 119 PHE A O 1
ATOM 933 N N . ASP A 1 120 ? 1.887 -7.626 6.086 1.00 93.00 120 ASP A N 1
ATOM 934 C CA . ASP A 1 120 ? 2.012 -6.849 7.322 1.00 93.00 120 ASP A CA 1
ATOM 935 C C . ASP A 1 120 ? 1.145 -5.579 7.284 1.00 93.00 120 ASP A C 1
ATOM 937 O O . ASP A 1 120 ? 0.372 -5.301 8.202 1.00 93.00 120 ASP A O 1
ATOM 941 N N . ASN A 1 121 ? 1.164 -4.851 6.163 1.00 93.56 121 ASN A N 1
ATOM 942 C CA . ASN A 1 121 ? 0.289 -3.693 5.981 1.00 93.56 121 ASN A CA 1
ATOM 943 C C . ASN A 1 121 ? -1.204 -4.090 5.989 1.00 93.56 121 ASN A C 1
ATOM 945 O O . ASN A 1 121 ? -2.017 -3.440 6.640 1.00 93.56 121 ASN A O 1
ATOM 949 N N . ALA A 1 122 ? -1.576 -5.183 5.313 1.00 93.44 122 ALA A N 1
ATOM 950 C CA . ALA A 1 122 ? -2.950 -5.692 5.299 1.00 93.44 122 ALA A CA 1
ATOM 951 C C . ALA A 1 122 ? -3.413 -6.156 6.686 1.00 93.44 122 ALA A C 1
ATOM 953 O O . ALA A 1 122 ? -4.560 -5.922 7.059 1.00 93.44 122 ALA A O 1
ATOM 954 N N . ALA A 1 123 ? -2.531 -6.794 7.454 1.00 91.50 123 ALA A N 1
ATOM 955 C CA . ALA A 1 123 ? -2.813 -7.253 8.804 1.00 91.50 123 ALA A CA 1
ATOM 956 C C . ALA A 1 123 ? -3.068 -6.083 9.750 1.00 91.50 123 ALA A C 1
ATOM 958 O O . ALA A 1 123 ? -4.071 -6.097 10.458 1.00 91.50 123 ALA A O 1
ATOM 959 N N . ASN A 1 124 ? -2.238 -5.040 9.693 1.00 88.56 124 ASN A N 1
ATOM 960 C CA . 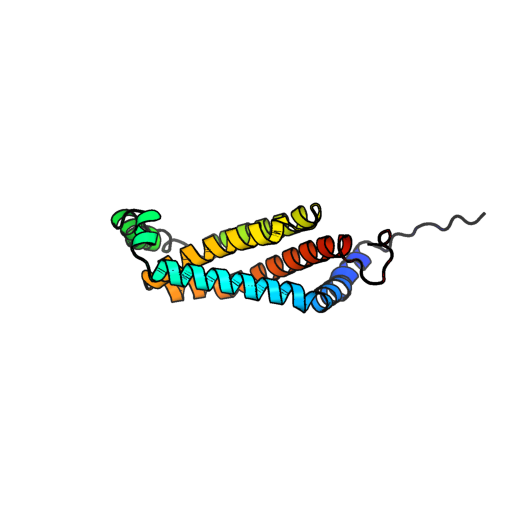ASN A 1 124 ? -2.449 -3.820 10.470 1.00 88.56 124 ASN A CA 1
ATOM 961 C C . ASN A 1 124 ? -3.777 -3.131 10.115 1.00 88.56 124 ASN A C 1
ATOM 963 O O . ASN A 1 124 ? -4.543 -2.762 11.004 1.00 88.56 124 ASN A O 1
ATOM 967 N N . VAL A 1 125 ? -4.105 -3.017 8.822 1.00 89.12 125 VAL A N 1
ATOM 968 C CA . VAL A 1 125 ? -5.393 -2.448 8.385 1.00 89.12 125 VAL A CA 1
ATOM 969 C C . VAL A 1 125 ? -6.570 -3.321 8.833 1.00 89.12 125 VAL A C 1
ATOM 971 O O . VAL A 1 125 ? -7.565 -2.793 9.325 1.00 89.12 125 VAL A O 1
ATOM 974 N N . GLY A 1 126 ? -6.466 -4.646 8.698 1.00 89.25 126 GLY A N 1
ATOM 975 C CA . GLY A 1 126 ? -7.491 -5.597 9.133 1.00 89.25 126 GLY A CA 1
ATOM 976 C C . GLY A 1 126 ? -7.726 -5.559 10.641 1.00 89.25 126 GLY A C 1
ATOM 977 O O . GLY A 1 126 ? -8.871 -5.574 11.079 1.00 89.25 126 GLY A O 1
ATOM 978 N N . LEU A 1 127 ? -6.659 -5.434 11.429 1.00 87.00 127 LEU A N 1
ATOM 979 C CA . LEU A 1 127 ? -6.712 -5.291 12.881 1.00 87.00 127 LEU A CA 1
ATOM 980 C C . LEU A 1 127 ? -7.496 -4.041 13.294 1.00 87.00 127 LEU A C 1
ATOM 982 O O . LEU A 1 127 ? -8.472 -4.140 14.036 1.00 87.00 127 LEU A O 1
ATOM 986 N N . ILE A 1 128 ? -7.105 -2.877 12.764 1.00 84.06 128 ILE A N 1
ATOM 987 C CA . ILE A 1 128 ? -7.768 -1.596 13.044 1.00 84.06 128 ILE A CA 1
ATOM 988 C C . ILE A 1 128 ? -9.229 -1.649 12.594 1.00 84.06 128 ILE A C 1
ATOM 990 O O . ILE A 1 128 ? -10.121 -1.250 13.342 1.00 84.06 128 ILE A O 1
ATOM 994 N N . ALA A 1 129 ? -9.492 -2.189 11.400 1.00 87.06 129 ALA A N 1
ATOM 995 C CA . ALA A 1 129 ? -10.849 -2.361 10.906 1.00 87.06 129 ALA A CA 1
ATOM 996 C C . ALA A 1 129 ? -11.681 -3.238 11.850 1.00 87.06 129 ALA A C 1
ATOM 998 O O . ALA A 1 129 ? -12.759 -2.818 12.259 1.00 87.06 129 ALA A O 1
ATOM 999 N N . GLY A 1 130 ? -11.178 -4.407 12.254 1.00 86.88 130 GLY A N 1
ATOM 1000 C CA . GLY A 1 130 ? -11.878 -5.315 13.164 1.00 86.88 130 GLY A CA 1
ATOM 1001 C C . GLY A 1 130 ? -12.276 -4.648 14.483 1.00 86.88 130 GLY A C 1
ATOM 1002 O O . GLY A 1 130 ? -13.436 -4.736 14.886 1.00 86.88 130 GLY A O 1
ATOM 1003 N N . LEU A 1 131 ? -11.350 -3.908 15.102 1.00 82.25 131 LEU A N 1
ATOM 1004 C CA . LEU A 1 131 ? -11.605 -3.162 16.341 1.00 82.25 131 LEU A CA 1
ATOM 1005 C C . LEU A 1 131 ? -12.640 -2.042 16.140 1.00 82.25 131 LEU A C 1
ATOM 1007 O O . LEU A 1 131 ? -13.570 -1.897 16.932 1.00 82.25 131 LEU A O 1
ATOM 1011 N N . MET A 1 132 ? -12.532 -1.267 15.055 1.00 81.00 132 MET A N 1
ATOM 1012 C CA . MET A 1 132 ? -13.460 -0.162 14.787 1.00 81.00 132 MET A CA 1
ATOM 1013 C C . MET A 1 132 ? -14.865 -0.636 14.408 1.00 81.00 132 MET A C 1
ATOM 1015 O O . MET A 1 132 ? -15.845 -0.012 14.817 1.00 81.00 132 MET A O 1
ATOM 1019 N N . PHE A 1 133 ? -14.988 -1.731 13.654 1.00 84.00 133 PHE A N 1
ATOM 1020 C CA . PHE A 1 133 ? -16.284 -2.330 13.332 1.00 84.00 133 PHE A CA 1
ATOM 1021 C C . PHE A 1 133 ? -16.967 -2.894 14.578 1.00 84.00 133 PHE A C 1
ATOM 1023 O O . PHE A 1 133 ? -18.169 -2.696 14.741 1.00 84.00 133 PHE A O 1
ATOM 1030 N N . GLN A 1 134 ? -16.213 -3.522 15.485 1.00 79.81 134 GLN A N 1
ATOM 1031 C CA . GLN A 1 134 ? -16.753 -3.983 16.763 1.00 79.81 134 GLN A CA 1
ATOM 1032 C C . GLN A 1 134 ? -17.226 -2.813 17.641 1.00 79.81 134 GLN A C 1
ATOM 1034 O O . GLN A 1 134 ? -18.307 -2.878 18.219 1.00 79.81 134 GLN A O 1
ATOM 1039 N N . ALA A 1 135 ? -16.463 -1.718 17.690 1.00 77.81 135 ALA A N 1
ATOM 1040 C CA . ALA A 1 135 ? -16.809 -0.513 18.446 1.00 77.81 135 ALA A CA 1
ATOM 1041 C C . ALA A 1 135 ? -17.949 0.323 17.817 1.00 77.81 135 ALA A C 1
ATOM 1043 O O . ALA A 1 135 ? -18.227 1.430 18.277 1.00 77.81 135 ALA A O 1
ATOM 1044 N N . GLY A 1 136 ? -18.582 -0.150 16.734 1.00 80.56 136 GLY A N 1
ATOM 1045 C CA . GLY A 1 136 ? -19.648 0.574 16.030 1.00 80.56 136 GLY A CA 1
ATOM 1046 C C . GLY A 1 136 ? -19.173 1.805 15.246 1.00 80.56 136 GLY A C 1
ATOM 1047 O O . GLY A 1 136 ? -19.992 2.612 14.817 1.00 80.56 136 GLY A O 1
ATOM 1048 N N . LYS A 1 137 ? -17.859 1.962 15.035 1.00 80.00 137 LYS A N 1
ATOM 1049 C CA . LYS A 1 137 ? -17.224 3.090 14.322 1.00 80.00 137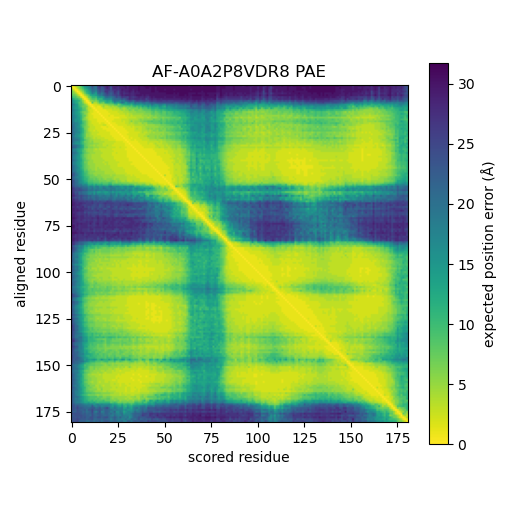 LYS A CA 1
ATOM 1050 C C . LYS A 1 137 ? -16.748 2.720 12.908 1.00 80.00 137 LYS A C 1
ATOM 1052 O O . LYS A 1 137 ? -15.947 3.442 12.314 1.00 80.00 137 LYS A O 1
ATOM 1057 N N . GLY A 1 138 ? -17.242 1.613 12.349 1.00 80.81 138 GLY A N 1
ATOM 1058 C CA . GLY A 1 138 ? -16.874 1.133 11.011 1.00 80.81 138 GLY A CA 1
ATOM 1059 C C . GLY A 1 138 ? -17.199 2.125 9.888 1.00 80.81 138 GLY A C 1
ATOM 1060 O O . GLY A 1 138 ? -16.352 2.382 9.035 1.00 80.81 138 GLY A O 1
ATOM 1061 N N . ASP A 1 139 ? -18.377 2.754 9.924 1.00 82.38 139 ASP A N 1
ATOM 1062 C CA . ASP A 1 139 ? -18.791 3.736 8.907 1.00 82.38 139 ASP A CA 1
ATOM 1063 C C . ASP A 1 139 ? -17.875 4.964 8.879 1.00 82.38 139 ASP A C 1
ATOM 1065 O O . ASP A 1 139 ? -17.546 5.491 7.817 1.00 82.38 139 ASP A O 1
ATOM 1069 N N . PHE A 1 140 ? -17.409 5.389 10.053 1.00 80.38 140 PHE A N 1
ATOM 1070 C CA . PHE A 1 140 ? -16.470 6.494 10.186 1.00 80.38 140 PHE A CA 1
ATOM 1071 C C . PHE A 1 140 ? -15.089 6.137 9.614 1.00 80.38 140 PHE A C 1
ATOM 1073 O O . PHE A 1 140 ? -14.520 6.917 8.847 1.00 80.38 140 PHE A O 1
ATOM 1080 N N . LEU A 1 141 ? -14.581 4.933 9.912 1.00 81.44 141 LEU A N 1
ATOM 1081 C CA . LEU A 1 141 ? -13.341 4.425 9.320 1.00 81.44 141 LEU A CA 1
ATOM 1082 C C . LEU A 1 141 ? -13.434 4.378 7.794 1.00 81.44 141 LEU A C 1
ATOM 1084 O O . LEU A 1 141 ? -12.540 4.869 7.111 1.00 81.44 141 LEU A O 1
ATOM 1088 N N . LEU A 1 142 ? -14.512 3.808 7.251 1.00 84.12 142 LEU A N 1
ATOM 1089 C CA . LEU A 1 142 ? -14.714 3.727 5.805 1.00 84.12 142 LEU A CA 1
ATOM 1090 C C . LEU A 1 142 ? -14.840 5.115 5.170 1.00 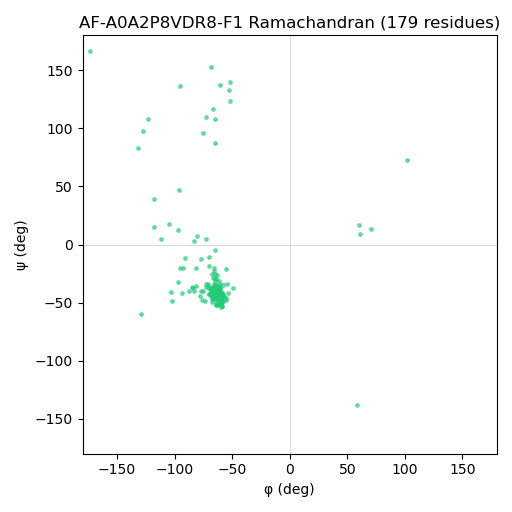84.12 142 LEU A C 1
ATOM 1092 O O . LEU A 1 142 ? -14.278 5.341 4.100 1.00 84.12 142 LEU A O 1
ATOM 1096 N N . GLY A 1 143 ? -15.520 6.051 5.836 1.00 83.75 143 GLY A N 1
ATOM 1097 C CA . GLY A 1 143 ? -15.649 7.436 5.388 1.00 83.75 143 GLY A CA 1
ATOM 1098 C C . GLY A 1 143 ? -14.308 8.163 5.257 1.00 83.75 143 GLY A C 1
ATOM 1099 O O . GLY A 1 143 ? -14.144 8.957 4.335 1.00 83.75 143 GLY A O 1
ATOM 1100 N N . LEU A 1 144 ? -13.334 7.862 6.121 1.00 79.56 144 LEU A N 1
ATOM 1101 C CA . LEU A 1 144 ? -11.971 8.395 6.020 1.00 79.56 144 LEU A CA 1
ATOM 1102 C C . LEU A 1 144 ? -11.091 7.592 5.049 1.00 79.56 144 LEU A C 1
ATOM 1104 O O . LEU A 1 144 ? -10.309 8.164 4.291 1.00 79.56 144 LEU A O 1
ATOM 1108 N N . LEU A 1 145 ? -11.212 6.264 5.057 1.00 80.38 145 LEU A N 1
ATOM 1109 C CA . LEU A 1 145 ? -10.330 5.368 4.313 1.00 80.38 145 LEU A CA 1
ATOM 1110 C C . LEU A 1 145 ? -10.654 5.327 2.817 1.00 80.38 145 LEU A C 1
ATOM 1112 O O . LEU A 1 145 ? -9.738 5.303 2.005 1.00 80.38 145 LEU A O 1
ATOM 1116 N N . LEU A 1 146 ? -11.929 5.318 2.422 1.00 82.56 146 LEU A N 1
ATOM 1117 C CA . LEU A 1 146 ? -12.322 5.201 1.015 1.00 82.56 146 LEU A CA 1
ATOM 1118 C C . LEU A 1 146 ? -11.857 6.379 0.136 1.00 82.56 146 LEU A C 1
ATOM 1120 O O . LEU A 1 146 ? -11.229 6.113 -0.890 1.00 82.56 146 LEU A O 1
ATOM 1124 N N . PRO A 1 147 ? -12.109 7.659 0.477 1.00 76.94 147 PRO A N 1
ATOM 1125 C CA . PRO A 1 147 ? -11.764 8.770 -0.413 1.00 76.94 147 PRO A CA 1
ATOM 1126 C C . PRO A 1 147 ? -10.253 8.959 -0.601 1.00 76.94 147 PRO A C 1
ATOM 1128 O O . PRO A 1 147 ? -9.825 9.410 -1.662 1.00 76.94 147 PRO A O 1
ATOM 1131 N N . HIS A 1 148 ? -9.445 8.597 0.397 1.00 74.62 148 HIS A N 1
ATOM 1132 C CA . HIS A 1 148 ? -7.993 8.801 0.374 1.00 74.62 148 HIS A CA 1
ATOM 1133 C C . HIS A 1 148 ? -7.237 7.512 0.044 1.00 74.62 148 HIS A C 1
ATOM 1135 O O . HIS A 1 148 ? -6.422 7.459 -0.879 1.00 74.62 148 HIS A O 1
ATOM 1141 N N . GLY A 1 149 ? -7.591 6.430 0.732 1.00 76.12 149 GLY A N 1
ATOM 1142 C CA . GLY A 1 149 ? -6.949 5.133 0.600 1.00 76.12 149 GLY A CA 1
ATOM 1143 C C . GLY A 1 149 ? -7.127 4.501 -0.775 1.00 76.12 149 GLY A C 1
ATOM 1144 O O . GLY A 1 149 ? -6.230 3.791 -1.199 1.00 76.12 149 GLY A O 1
ATOM 1145 N N . LEU A 1 150 ? -8.203 4.767 -1.528 1.00 81.94 150 LEU A N 1
ATOM 1146 C CA . LEU A 1 150 ? -8.364 4.169 -2.863 1.00 81.94 150 LEU A CA 1
ATOM 1147 C C . LEU A 1 150 ? -7.248 4.586 -3.829 1.00 81.94 150 LEU A C 1
ATOM 1149 O O . LEU A 1 150 ? -6.611 3.727 -4.439 1.00 81.94 150 LEU A O 1
ATOM 1153 N N . LEU A 1 151 ? -6.978 5.888 -3.959 1.00 84.75 151 LEU A N 1
ATOM 1154 C CA . LEU A 1 151 ? -5.934 6.372 -4.866 1.00 84.75 151 LEU A CA 1
ATOM 1155 C C . LEU A 1 151 ? -4.546 5.938 -4.386 1.00 84.75 151 LEU A C 1
ATOM 1157 O O . LEU A 1 151 ? -3.733 5.454 -5.173 1.00 84.75 151 LEU A O 1
ATOM 1161 N N . GLU A 1 152 ? -4.286 6.036 -3.089 1.00 90.00 152 GLU A N 1
ATOM 1162 C CA . GLU A 1 152 ? -2.985 5.696 -2.518 1.00 90.00 152 GLU A CA 1
ATOM 1163 C C . GLU A 1 152 ? -2.702 4.188 -2.553 1.00 90.00 152 GLU A C 1
ATOM 1165 O O . GLU A 1 152 ? -1.617 3.770 -2.959 1.00 90.00 152 GLU A O 1
ATOM 1170 N N . LEU A 1 153 ? -3.689 3.349 -2.228 1.00 87.75 153 LEU A N 1
ATOM 1171 C CA . LEU A 1 153 ? -3.561 1.896 -2.319 1.00 87.75 153 LEU A CA 1
ATOM 1172 C C . LEU A 1 153 ? -3.401 1.445 -3.768 1.00 87.75 153 LEU A C 1
ATOM 1174 O O . LEU A 1 153 ? -2.613 0.538 -4.024 1.00 87.75 153 LEU A O 1
ATOM 1178 N N . THR A 1 154 ? -4.058 2.089 -4.743 1.00 88.25 154 THR A N 1
ATOM 1179 C CA . THR A 1 154 ? -3.789 1.764 -6.155 1.00 88.25 154 THR A CA 1
ATOM 1180 C C . THR A 1 154 ? -2.331 2.026 -6.531 1.00 88.25 154 THR A C 1
ATOM 1182 O O . THR A 1 154 ? -1.738 1.213 -7.243 1.00 88.25 154 THR A O 1
ATOM 1185 N N . ALA A 1 155 ? -1.714 3.088 -5.999 1.00 90.56 155 ALA A N 1
ATOM 1186 C CA . ALA A 1 155 ? -0.290 3.346 -6.188 1.00 90.56 155 ALA A CA 1
ATOM 1187 C C . ALA A 1 155 ? 0.584 2.271 -5.515 1.00 90.56 155 ALA A C 1
ATOM 1189 O O . ALA A 1 155 ? 1.520 1.772 -6.143 1.00 90.56 155 ALA A O 1
ATOM 1190 N N . VAL A 1 156 ? 0.246 1.850 -4.289 1.00 92.44 156 VAL A N 1
ATOM 1191 C CA . VAL A 1 156 ? 0.922 0.744 -3.583 1.00 92.44 156 VAL A CA 1
ATOM 1192 C C . VAL A 1 156 ? 0.838 -0.558 -4.381 1.00 92.44 156 VAL A C 1
ATOM 1194 O O . VAL A 1 156 ? 1.857 -1.210 -4.614 1.00 92.44 156 VAL A O 1
ATOM 1197 N N . PHE A 1 157 ? -0.351 -0.933 -4.852 1.00 93.94 157 PHE A N 1
ATOM 1198 C CA . PHE A 1 157 ? -0.553 -2.167 -5.612 1.00 93.94 157 PHE A CA 1
ATOM 1199 C C . PHE A 1 157 ? 0.161 -2.131 -6.956 1.00 93.94 157 PHE A C 1
ATOM 1201 O O . PHE A 1 157 ? 0.714 -3.145 -7.378 1.00 93.94 157 PHE A O 1
ATOM 1208 N N . LEU A 1 158 ? 0.200 -0.974 -7.619 1.00 92.69 158 LEU A N 1
ATOM 1209 C CA . LEU A 1 158 ? 0.946 -0.808 -8.858 1.00 92.69 158 LEU A CA 1
ATOM 1210 C C . LEU A 1 158 ? 2.458 -0.943 -8.620 1.00 92.69 158 LEU A C 1
ATOM 1212 O O . LEU A 1 158 ? 3.127 -1.661 -9.366 1.00 92.69 158 LEU A O 1
ATOM 1216 N N . ALA A 1 159 ? 2.988 -0.315 -7.566 1.00 92.44 159 ALA A N 1
ATOM 1217 C CA . ALA A 1 159 ? 4.389 -0.430 -7.164 1.00 92.44 159 ALA A CA 1
ATOM 1218 C C . ALA A 1 159 ? 4.771 -1.884 -6.843 1.00 92.44 159 ALA A C 1
ATOM 1220 O O . ALA A 1 159 ? 5.746 -2.411 -7.385 1.00 92.44 159 ALA A O 1
ATOM 1221 N N . ALA A 1 160 ? 3.957 -2.562 -6.034 1.00 92.12 160 ALA A N 1
ATOM 1222 C CA . ALA A 1 160 ? 4.139 -3.964 -5.685 1.00 92.12 160 ALA A CA 1
ATOM 1223 C C . ALA A 1 160 ? 4.065 -4.887 -6.910 1.00 92.12 160 ALA A C 1
ATOM 1225 O O . ALA A 1 160 ? 4.932 -5.737 -7.104 1.00 92.12 160 ALA A O 1
ATOM 1226 N N . ALA A 1 161 ? 3.070 -4.696 -7.777 1.00 91.62 161 ALA A N 1
ATOM 1227 C CA . ALA A 1 161 ? 2.896 -5.479 -8.994 1.00 91.62 161 ALA A CA 1
ATOM 1228 C C . ALA A 1 161 ? 4.073 -5.338 -9.957 1.00 91.62 161 ALA A C 1
ATOM 1230 O O . ALA A 1 161 ? 4.531 -6.333 -10.521 1.00 91.62 161 ALA A O 1
ATOM 1231 N N . ILE A 1 162 ? 4.573 -4.115 -10.150 1.00 89.81 162 ILE A N 1
ATOM 1232 C CA . ILE A 1 162 ? 5.752 -3.870 -10.981 1.00 89.81 162 ILE A CA 1
ATOM 1233 C C . ILE A 1 162 ? 6.975 -4.540 -10.351 1.00 89.81 162 ILE A C 1
ATOM 1235 O O . ILE A 1 162 ? 7.681 -5.260 -11.055 1.00 89.81 162 ILE A O 1
ATOM 1239 N N . GLY A 1 163 ? 7.192 -4.378 -9.042 1.00 88.56 163 GLY A N 1
ATOM 1240 C CA . GLY A 1 163 ? 8.322 -4.988 -8.341 1.00 88.56 163 GLY A CA 1
ATOM 1241 C C . GLY A 1 163 ? 8.326 -6.518 -8.422 1.00 88.56 163 GLY A C 1
ATOM 1242 O O . GLY A 1 163 ? 9.339 -7.117 -8.786 1.00 88.56 163 GLY A O 1
ATOM 1243 N N . MET A 1 164 ? 7.175 -7.153 -8.186 1.00 89.31 164 MET A N 1
ATOM 1244 C CA . MET A 1 164 ? 7.021 -8.607 -8.294 1.00 89.31 164 MET A CA 1
ATOM 1245 C C . MET A 1 164 ? 7.160 -9.098 -9.739 1.00 89.31 164 MET A C 1
ATOM 1247 O O . MET A 1 164 ? 7.793 -10.123 -9.983 1.00 89.31 164 MET A O 1
ATOM 1251 N N . ARG A 1 165 ? 6.623 -8.366 -10.723 1.00 87.88 165 ARG A N 1
ATOM 1252 C CA . ARG A 1 165 ? 6.751 -8.728 -12.142 1.00 87.88 165 ARG A CA 1
ATOM 1253 C C . ARG A 1 165 ? 8.193 -8.609 -12.641 1.00 87.88 165 ARG A C 1
ATOM 1255 O O . ARG A 1 165 ? 8.612 -9.442 -13.445 1.00 87.88 165 ARG A O 1
ATOM 1262 N N . LEU A 1 166 ? 8.940 -7.601 -12.184 1.00 85.56 166 LEU A N 1
ATOM 1263 C CA . LEU A 1 166 ? 10.372 -7.465 -12.473 1.00 85.56 166 LEU A CA 1
ATOM 1264 C C . LEU A 1 166 ? 11.146 -8.656 -11.902 1.00 85.56 166 LEU A C 1
ATOM 1266 O O . LEU A 1 166 ? 11.869 -9.328 -12.633 1.00 85.56 166 LEU A O 1
ATOM 1270 N N . GLY A 1 167 ? 10.908 -9.005 -10.641 1.00 84.25 167 GLY A N 1
ATOM 1271 C CA . GLY A 1 167 ? 11.484 -10.203 -10.042 1.00 84.25 167 GLY A CA 1
ATOM 1272 C C . GLY A 1 167 ? 11.146 -11.502 -10.774 1.00 84.25 167 GLY A C 1
ATOM 1273 O O . GLY A 1 167 ? 12.028 -12.303 -11.082 1.00 84.25 167 GLY A O 1
ATOM 1274 N N . TRP A 1 168 ? 9.876 -11.678 -11.146 1.00 82.44 168 TRP A N 1
ATOM 1275 C CA . TRP A 1 168 ? 9.416 -12.842 -11.902 1.00 82.44 168 TRP A CA 1
ATOM 1276 C C . TRP A 1 168 ? 10.091 -12.963 -13.268 1.00 82.44 168 TRP A C 1
ATOM 1278 O O . TRP A 1 168 ? 10.313 -14.069 -13.753 1.00 82.44 168 TRP A O 1
ATOM 1288 N N . SER A 1 169 ? 10.448 -11.842 -13.893 1.00 81.81 169 SER A N 1
ATOM 1289 C CA . SER A 1 169 ? 11.089 -11.847 -15.206 1.00 81.81 169 SER A CA 1
ATOM 1290 C C . SER A 1 169 ? 12.505 -12.444 -15.188 1.00 81.81 169 SER A C 1
ATOM 1292 O O . SER A 1 169 ? 12.917 -13.041 -16.182 1.00 81.81 169 SER A O 1
ATOM 1294 N N . VAL A 1 170 ? 13.199 -12.405 -14.043 1.00 77.31 170 VAL A N 1
ATOM 1295 C CA . VAL A 1 170 ? 14.476 -13.114 -13.834 1.00 77.31 170 VAL A CA 1
ATOM 1296 C C . VAL A 1 170 ? 14.272 -14.633 -13.822 1.00 77.31 170 VAL A C 1
ATOM 1298 O O 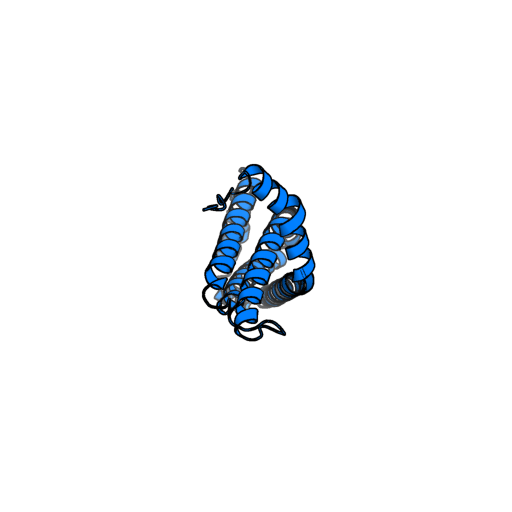. VAL A 1 170 ? 15.066 -15.378 -14.396 1.00 77.31 170 VAL A O 1
ATOM 1301 N N . ILE A 1 171 ? 13.186 -15.098 -13.198 1.00 72.94 171 ILE A N 1
ATOM 1302 C CA . ILE A 1 171 ? 12.849 -16.525 -13.068 1.00 72.94 171 ILE A CA 1
ATOM 1303 C C . ILE A 1 171 ? 12.295 -17.069 -14.395 1.00 72.94 171 ILE A C 1
ATOM 1305 O O . ILE A 1 171 ? 12.734 -18.105 -14.896 1.00 72.94 171 ILE A O 1
ATOM 1309 N N . SER A 1 172 ? 11.349 -16.347 -14.993 1.00 72.94 172 SER A N 1
ATOM 1310 C CA . SER A 1 172 ? 10.643 -16.705 -16.220 1.00 72.94 172 SER A CA 1
ATOM 1311 C C . SER A 1 172 ? 10.628 -15.519 -17.190 1.00 72.94 172 SER A C 1
ATOM 1313 O O . SER A 1 172 ? 9.630 -14.807 -17.327 1.00 72.94 172 SER A O 1
ATOM 1315 N N . ALA A 1 173 ? 11.723 -15.365 -17.936 1.00 61.41 173 ALA A N 1
ATOM 1316 C CA . ALA A 1 173 ? 11.909 -14.342 -18.975 1.00 61.41 173 ALA A CA 1
ATOM 1317 C C . ALA A 1 173 ? 10.963 -14.478 -20.195 1.00 61.41 173 ALA A C 1
ATOM 1319 O O . ALA A 1 173 ? 10.971 -13.641 -21.104 1.00 61.41 173 ALA A O 1
ATOM 1320 N N . GLY A 1 174 ? 10.141 -15.534 -20.245 1.00 65.19 174 GLY A N 1
ATOM 1321 C CA . GLY A 1 174 ? 9.341 -15.876 -21.420 1.00 65.19 174 GLY A CA 1
ATOM 1322 C C . GLY A 1 174 ? 10.235 -16.101 -22.644 1.00 65.19 174 GLY A C 1
ATOM 1323 O O . GLY A 1 174 ? 11.305 -16.690 -22.537 1.00 65.19 174 GLY A O 1
ATOM 1324 N N . ASN A 1 175 ? 9.823 -15.589 -23.806 1.00 56.81 175 ASN A N 1
ATOM 1325 C CA . ASN A 1 175 ? 10.564 -15.739 -25.068 1.00 56.81 175 ASN A CA 1
ATOM 1326 C C . ASN A 1 175 ? 11.747 -14.761 -25.230 1.00 56.81 175 ASN A C 1
ATOM 1328 O O . ASN A 1 175 ? 12.306 -14.665 -26.323 1.00 56.81 175 ASN A O 1
ATOM 1332 N N . ARG A 1 176 ? 12.111 -13.983 -24.200 1.00 58.31 176 ARG A N 1
ATOM 1333 C CA . ARG A 1 176 ? 13.257 -13.063 -24.268 1.00 58.31 176 ARG A CA 1
ATOM 1334 C C . ARG A 1 176 ? 14.503 -13.739 -23.684 1.00 58.31 176 ARG A C 1
ATOM 1336 O O . ARG A 1 176 ? 14.403 -14.375 -22.636 1.00 58.31 176 ARG A O 1
ATOM 1343 N N . PRO A 1 177 ? 15.680 -13.614 -24.323 1.00 53.31 177 PRO A N 1
ATOM 1344 C CA . PRO A 1 177 ? 16.920 -14.120 -23.748 1.00 53.31 177 PRO A CA 1
ATOM 1345 C C . PRO A 1 177 ? 17.199 -13.418 -22.413 1.00 53.31 177 PRO A C 1
ATOM 1347 O O . PRO A 1 177 ? 17.046 -12.204 -22.303 1.00 53.31 177 PRO A O 1
ATOM 1350 N N . ARG A 1 178 ? 17.634 -14.187 -21.405 1.00 56.19 178 ARG A N 1
ATOM 1351 C CA . ARG A 1 178 ? 17.817 -13.736 -20.009 1.00 56.19 178 ARG A CA 1
ATOM 1352 C C . ARG A 1 178 ? 18.727 -12.506 -19.845 1.00 56.19 178 ARG A C 1
ATOM 1354 O O . ARG A 1 178 ? 18.620 -11.820 -18.844 1.00 56.19 178 ARG A O 1
ATOM 1361 N N . GLY A 1 179 ? 19.591 -12.211 -20.822 1.00 56.47 179 GLY A N 1
ATOM 1362 C CA . GLY A 1 179 ? 20.464 -11.027 -20.833 1.00 56.47 179 GLY A CA 1
ATOM 1363 C C . GLY A 1 179 ? 19.823 -9.727 -21.347 1.00 56.47 179 GLY A C 1
ATOM 1364 O O . GLY A 1 179 ? 20.525 -8.732 -21.481 1.00 56.47 179 GLY A O 1
ATOM 1365 N N . GLN A 1 180 ? 18.531 -9.733 -21.691 1.00 51.62 180 GLN A N 1
ATOM 1366 C CA . GLN A 1 180 ? 17.768 -8.553 -22.140 1.00 51.62 180 GLN A CA 1
ATOM 1367 C C . GLN A 1 180 ? 16.593 -8.211 -21.205 1.00 51.62 180 GLN A C 1
ATOM 1369 O O . GLN A 1 180 ? 15.668 -7.504 -21.621 1.00 51.62 180 GLN A O 1
ATOM 1374 N N . VAL A 1 181 ? 16.595 -8.777 -19.995 1.00 48.28 181 VAL A N 1
ATOM 1375 C CA . VAL A 1 181 ? 15.555 -8.614 -18.972 1.00 48.28 181 VAL A CA 1
ATOM 1376 C C . VAL A 1 181 ? 16.024 -7.632 -17.913 1.00 48.28 181 VAL A C 1
ATOM 1378 O O . VAL A 1 181 ? 17.191 -7.770 -17.489 1.00 48.28 181 VAL A O 1
#

Nearest PDB structures (foldseek):
  4u9l-assembly1_A  TM=1.647E-01  e=4.701E-01  Thermus thermophilus HB8
  7sqc-assembly1_1X  TM=2.402E-01  e=7.911E+00  Chlamydomonas reinhardtii

Organism: NCBI:txid357233

Mean predicted aligned error: 10.42 Å